Protein AF-A0A927UTW0-F1 (afdb_monomer_lite)

Secondary structure (DSSP, 8-state):
----------GGG-EEEEETTEEEEEEEETTEEEEEE-SSS-EEEEE-TT-PBP-HHHHHHHSTT-TT---BTTBPPPTT---TTEEE-S-B-S--GGGGEEEHHHHHHHHHHHHHHHTTT---EEEE----HHHHHHHHHHHHHHHHHHHHHHHSPPTT--GGGGT-EEEEE-GGGTT---GGGGGSHHHHHHHHHGGGGTEEEEE-TT-HHHHSS--EEEEEEE--HHHHHHHHHTT---HHHHHHHTT-

pLDDT: mean 81.18, std 20.32, range [27.8, 98.75]

Foldseek 3Di:
DDDDDPPDDPPPAWDWDDDDPWTWIWGDLDQWIQTFTPPPPGATAIAGNVRDGDDLVVVQVVQPLALLRQFAPVQFADLPQADPQWDFQPFADDDPDQQRIARPLLSVLVVVLQVVCVVVVHHKHWYGAADHLVRLCVVLVVCCVVPNDVVSLAARGHRRRDCSNSSQKTFMADVVVVRDQDPCRCVDPNLVSCQVCVLCSQKAQAADDPCCSPNVHHRGSRMIGHNDSVQSVVCVVSVPRHSSSSCSVVVD

Radius of gyration: 18.95 Å; chains: 1; bounding box: 51×54×40 Å

Structure (mmCIF, N/CA/C/O backbone):
data_AF-A0A927UTW0-F1
#
_entry.id   AF-A0A927UTW0-F1
#
loop_
_atom_site.group_PDB
_atom_site.id
_atom_site.type_symbol
_atom_site.label_atom_id
_atom_site.label_alt_id
_atom_site.label_comp_id
_atom_site.label_asym_id
_atom_site.label_entity_id
_atom_site.label_seq_id
_atom_site.pdbx_PDB_ins_code
_atom_site.Cartn_x
_atom_site.Cartn_y
_atom_site.Cartn_z
_atom_site.occupancy
_atom_site.B_iso_or_equiv
_atom_site.auth_seq_id
_atom_site.auth_comp_id
_atom_site.auth_asym_id
_atom_site.auth_atom_id
_atom_site.pdbx_PDB_model_num
ATOM 1 N N . MET A 1 1 ? 33.316 -25.637 15.184 1.00 30.77 1 MET A N 1
ATOM 2 C CA . MET A 1 1 ? 32.585 -26.859 14.788 1.00 30.77 1 MET A CA 1
ATOM 3 C C . MET A 1 1 ? 31.103 -26.563 14.844 1.00 30.77 1 MET A C 1
ATOM 5 O O . MET A 1 1 ? 30.570 -26.269 15.907 1.00 30.77 1 MET A O 1
ATOM 9 N N . ASP A 1 2 ? 30.521 -26.514 13.656 1.00 33.56 2 ASP A N 1
ATOM 10 C CA . ASP A 1 2 ? 29.201 -25.996 13.322 1.00 33.56 2 ASP A CA 1
ATOM 11 C C . ASP A 1 2 ? 28.082 -26.839 13.960 1.00 33.56 2 ASP A C 1
ATOM 13 O O . ASP A 1 2 ? 28.045 -28.059 13.794 1.00 33.56 2 ASP A O 1
ATOM 17 N N . LYS A 1 3 ? 27.190 -26.210 14.733 1.00 27.80 3 LYS A N 1
ATOM 18 C CA . LYS A 1 3 ? 26.011 -26.866 15.319 1.00 27.80 3 LYS A CA 1
ATOM 19 C C . LYS A 1 3 ? 24.751 -26.249 14.730 1.00 27.80 3 LYS A C 1
ATOM 21 O O . LYS A 1 3 ? 24.285 -25.204 15.177 1.00 27.80 3 LYS A O 1
ATOM 26 N N . HIS A 1 4 ? 24.208 -26.971 13.755 1.00 35.66 4 HIS A N 1
ATOM 27 C CA . HIS A 1 4 ? 22.800 -27.057 13.381 1.00 35.66 4 HIS A CA 1
ATOM 28 C C . HIS A 1 4 ? 21.826 -26.319 14.315 1.00 35.66 4 HIS A C 1
ATOM 30 O O . HIS A 1 4 ? 21.497 -26.782 15.409 1.00 35.66 4 HIS A O 1
ATOM 36 N N . ARG A 1 5 ? 21.251 -25.227 13.810 1.00 29.67 5 ARG A N 1
ATOM 37 C CA . ARG A 1 5 ? 19.865 -24.863 14.112 1.00 29.67 5 ARG A CA 1
ATOM 38 C C . ARG A 1 5 ? 19.138 -24.652 12.798 1.00 29.67 5 ARG A C 1
ATOM 40 O O . ARG A 1 5 ? 18.952 -23.525 12.343 1.00 29.67 5 ARG A O 1
ATOM 47 N N . ASP A 1 6 ? 18.716 -25.771 12.217 1.00 34.00 6 ASP A N 1
ATOM 48 C CA . ASP A 1 6 ? 17.579 -25.796 11.310 1.00 34.00 6 ASP A CA 1
ATOM 49 C C . ASP A 1 6 ? 16.450 -25.012 11.976 1.00 34.00 6 ASP A C 1
ATOM 51 O O . ASP A 1 6 ? 15.918 -25.398 13.023 1.00 34.00 6 ASP A O 1
ATOM 55 N N . LYS A 1 7 ? 16.127 -23.851 11.402 1.00 37.25 7 LYS A N 1
ATOM 56 C CA . LYS A 1 7 ? 14.928 -23.100 11.757 1.00 37.25 7 LYS A CA 1
ATOM 57 C C . LYS A 1 7 ? 13.756 -24.012 11.428 1.00 37.25 7 LYS A C 1
ATOM 59 O O . LYS A 1 7 ? 13.345 -24.086 10.275 1.00 37.25 7 LYS A O 1
ATOM 64 N N . LYS A 1 8 ? 13.277 -24.734 12.444 1.00 34.72 8 LYS A N 1
ATOM 65 C CA . LYS A 1 8 ? 12.074 -25.561 12.398 1.00 34.72 8 LYS A CA 1
ATOM 66 C C . LYS A 1 8 ? 10.977 -24.751 11.714 1.00 34.72 8 LYS A C 1
ATOM 68 O O . LYS A 1 8 ? 10.461 -23.784 12.275 1.00 34.72 8 LYS A O 1
ATOM 73 N N . PHE A 1 9 ? 10.671 -25.128 10.477 1.00 42.28 9 PHE A N 1
ATOM 74 C CA . PHE A 1 9 ? 9.433 -24.744 9.830 1.00 42.28 9 PHE A CA 1
ATOM 75 C C . PHE A 1 9 ? 8.306 -25.194 10.759 1.00 42.28 9 PHE A C 1
ATOM 77 O O . PHE A 1 9 ? 8.369 -26.283 11.329 1.00 42.28 9 PHE A O 1
ATOM 84 N N . ASN A 1 10 ? 7.310 -24.340 10.977 1.00 36.69 10 ASN A N 1
ATOM 85 C CA . ASN A 1 10 ? 6.133 -24.746 11.729 1.00 36.69 10 ASN A CA 1
ATOM 86 C C . ASN A 1 10 ? 5.458 -25.869 10.917 1.00 36.69 10 ASN A C 1
ATOM 88 O O . ASN A 1 10 ? 4.959 -25.603 9.819 1.00 36.69 10 ASN A O 1
ATOM 92 N N . ASN A 1 11 ? 5.569 -27.115 11.392 1.00 39.50 11 ASN A N 1
ATOM 93 C CA . ASN A 1 11 ? 5.331 -28.333 10.602 1.00 39.50 11 ASN A CA 1
ATOM 94 C C . ASN A 1 11 ? 3.894 -28.445 10.068 1.00 39.50 11 ASN A C 1
ATOM 96 O O . ASN A 1 11 ? 3.666 -29.129 9.078 1.00 39.50 11 ASN A O 1
ATOM 100 N N . ASP A 1 12 ? 2.952 -27.700 10.640 1.00 44.19 12 ASP A N 1
ATOM 101 C CA . ASP A 1 12 ? 1.524 -27.810 10.328 1.00 44.19 12 ASP A CA 1
ATOM 102 C C . ASP A 1 12 ? 1.109 -27.163 8.988 1.00 44.19 12 ASP A C 1
ATOM 104 O O . ASP A 1 12 ? -0.073 -27.142 8.651 1.00 44.19 12 ASP A O 1
ATOM 108 N N . LYS A 1 13 ? 2.045 -26.587 8.213 1.00 50.81 13 LYS A N 1
ATOM 109 C CA . LYS A 1 13 ? 1.735 -25.868 6.952 1.00 50.81 13 LYS A CA 1
ATOM 110 C C . LYS A 1 13 ? 2.512 -26.314 5.713 1.00 50.81 13 LYS A C 1
ATOM 112 O O . LYS A 1 13 ? 2.268 -25.768 4.638 1.00 50.81 13 LYS A O 1
ATOM 117 N N . TRP A 1 14 ? 3.434 -27.264 5.838 1.00 44.56 14 TRP A N 1
ATOM 118 C CA . TRP A 1 14 ? 4.328 -27.657 4.746 1.00 44.56 14 TRP A CA 1
ATOM 119 C C . TRP A 1 14 ? 4.203 -29.150 4.465 1.00 44.56 14 TRP A C 1
ATOM 121 O O . TRP A 1 14 ? 4.383 -29.979 5.350 1.00 44.56 14 TRP A O 1
ATOM 131 N N . SER A 1 15 ? 3.887 -29.483 3.217 1.00 53.28 15 SER A N 1
ATOM 132 C CA . SER A 1 15 ? 3.931 -30.847 2.693 1.00 53.28 15 SER A CA 1
ATOM 133 C C . SER A 1 15 ? 5.306 -31.124 2.085 1.00 53.28 15 SER A C 1
ATOM 135 O O . SER A 1 15 ? 6.039 -30.196 1.756 1.00 53.28 15 SER A O 1
ATOM 137 N N . TYR A 1 16 ? 5.680 -32.392 1.926 1.00 47.47 16 TYR A N 1
ATOM 138 C CA . TYR A 1 16 ? 6.991 -32.773 1.393 1.00 47.47 16 TYR A CA 1
ATOM 139 C C . TYR A 1 16 ? 6.829 -33.735 0.216 1.00 47.47 16 TYR A C 1
ATOM 141 O O . TYR A 1 16 ? 5.980 -34.622 0.252 1.00 47.47 16 TYR A O 1
ATOM 149 N N . GLN A 1 17 ? 7.630 -33.553 -0.832 1.00 51.47 17 GLN A N 1
ATOM 150 C CA . GLN A 1 17 ? 7.755 -34.489 -1.952 1.00 51.47 17 GLN A CA 1
ATOM 151 C C . GLN A 1 17 ? 9.234 -34.828 -2.162 1.00 51.47 17 GLN A C 1
ATOM 153 O O . GLN A 1 17 ? 10.105 -33.959 -2.069 1.00 51.47 17 GLN A O 1
ATOM 158 N N . SER A 1 18 ? 9.526 -36.101 -2.422 1.00 44.00 18 SER A N 1
ATOM 159 C CA . SER A 1 18 ? 10.848 -36.549 -2.851 1.00 44.00 18 SER A CA 1
ATOM 160 C C . SER A 1 18 ? 10.965 -36.382 -4.364 1.00 44.00 18 SER A C 1
ATOM 162 O O . SER A 1 18 ? 10.211 -36.987 -5.120 1.00 44.00 18 SER A O 1
ATOM 164 N N . ALA A 1 19 ? 11.921 -35.571 -4.810 1.00 45.94 19 ALA A N 1
ATOM 165 C CA . ALA A 1 19 ? 12.341 -35.520 -6.206 1.00 45.94 19 ALA A CA 1
ATOM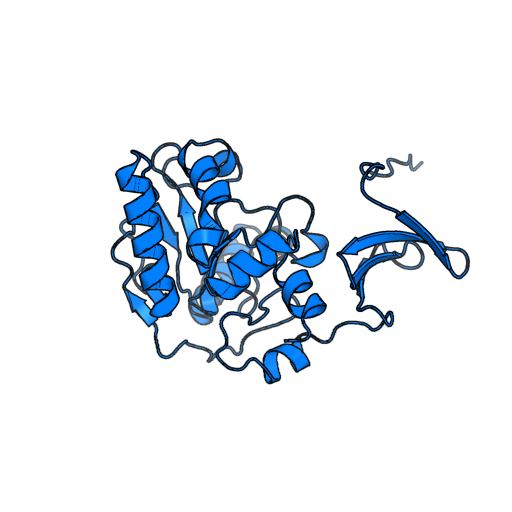 166 C C . ALA A 1 19 ? 13.872 -35.462 -6.242 1.00 45.94 19 ALA A C 1
ATOM 168 O O . ALA A 1 19 ? 14.465 -34.596 -5.601 1.00 45.94 19 ALA A O 1
ATOM 169 N N . ASN A 1 20 ? 14.499 -36.403 -6.956 1.00 40.41 20 ASN A N 1
ATOM 170 C CA . ASN A 1 20 ? 15.942 -36.454 -7.228 1.00 40.41 20 ASN A CA 1
ATOM 171 C C . ASN A 1 20 ? 16.833 -36.153 -6.004 1.00 40.41 20 ASN A C 1
ATOM 173 O O . ASN A 1 20 ? 17.568 -35.170 -5.986 1.00 40.41 20 ASN A O 1
ATOM 177 N N . ASN A 1 21 ? 16.755 -37.003 -4.973 1.00 40.22 21 ASN A N 1
ATOM 178 C CA . ASN A 1 21 ? 17.605 -36.970 -3.770 1.00 40.22 21 ASN A CA 1
ATOM 179 C C . ASN A 1 21 ? 17.560 -35.681 -2.920 1.00 40.22 21 ASN A C 1
ATOM 181 O O . ASN A 1 21 ? 18.387 -35.513 -2.025 1.00 40.22 21 ASN A O 1
ATOM 185 N N . ALA A 1 22 ? 16.561 -34.810 -3.108 1.00 45.31 22 ALA A N 1
ATOM 186 C CA . ALA A 1 22 ? 16.321 -33.659 -2.239 1.00 45.31 22 ALA A CA 1
ATO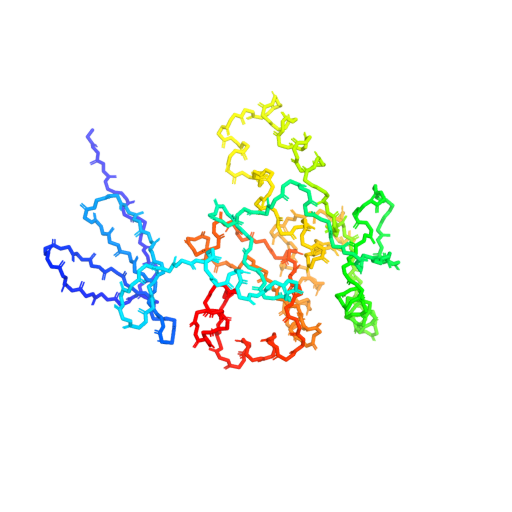M 187 C C . ALA A 1 22 ? 14.904 -33.677 -1.644 1.00 45.31 22 ALA A C 1
ATOM 189 O O . ALA A 1 22 ? 13.919 -33.925 -2.343 1.00 45.31 22 ALA A O 1
ATOM 190 N N . LYS A 1 23 ? 14.787 -33.389 -0.337 1.00 43.56 23 LYS A N 1
ATOM 191 C CA . LYS A 1 23 ? 13.490 -33.125 0.303 1.00 43.56 23 LYS A CA 1
ATOM 192 C C . LYS A 1 23 ? 12.987 -31.771 -0.186 1.00 43.56 23 LYS A C 1
ATOM 194 O O . LYS A 1 23 ? 13.541 -30.733 0.170 1.00 43.56 23 LYS A O 1
ATOM 199 N N . VAL A 1 24 ? 11.934 -31.787 -0.994 1.00 52.03 24 VAL A N 1
ATOM 200 C CA . VAL A 1 24 ? 11.276 -30.574 -1.468 1.00 52.03 24 VAL A CA 1
ATOM 201 C C . VAL A 1 24 ? 10.107 -30.284 -0.535 1.00 52.03 24 VAL A C 1
ATOM 203 O O . VAL A 1 24 ? 9.118 -31.017 -0.543 1.00 52.03 24 VAL A O 1
ATOM 206 N N . ALA A 1 25 ? 10.226 -29.251 0.301 1.00 48.56 25 ALA A N 1
ATOM 207 C CA . ALA A 1 25 ? 9.087 -28.785 1.088 1.00 48.56 25 ALA A CA 1
ATOM 208 C C . ALA A 1 25 ? 8.207 -27.928 0.178 1.00 48.56 25 ALA A C 1
ATOM 210 O O . ALA A 1 25 ? 8.712 -27.108 -0.582 1.00 48.56 25 ALA A O 1
ATOM 211 N N . TYR A 1 26 ? 6.897 -28.097 0.216 1.00 52.81 26 TYR A N 1
ATOM 212 C CA . TYR A 1 26 ? 5.991 -27.247 -0.529 1.00 52.81 26 TYR A CA 1
ATOM 213 C C . TYR A 1 26 ? 4.783 -26.854 0.301 1.00 52.81 26 TYR A C 1
ATOM 215 O O . TYR A 1 26 ? 4.289 -27.614 1.131 1.00 52.81 26 TYR A O 1
ATOM 223 N N . GLN A 1 27 ? 4.299 -25.646 0.053 1.00 54.44 27 GLN A N 1
ATOM 224 C CA . GLN A 1 27 ? 3.009 -25.203 0.545 1.00 54.44 27 GLN A CA 1
ATOM 225 C C . GLN A 1 27 ? 2.071 -25.119 -0.655 1.00 54.44 27 GLN A C 1
ATOM 227 O O . GLN A 1 27 ? 2.316 -24.353 -1.591 1.00 54.44 27 GLN A O 1
ATOM 232 N N . SER A 1 28 ? 1.010 -25.925 -0.638 1.00 49.81 28 SER A N 1
ATOM 233 C CA . SER A 1 28 ? -0.070 -25.797 -1.613 1.00 49.81 28 SER A CA 1
ATOM 234 C C . SER A 1 28 ? -0.732 -24.431 -1.442 1.00 49.81 28 SER A C 1
ATOM 236 O O . SER A 1 28 ? -1.210 -24.090 -0.358 1.00 49.81 28 SER A O 1
ATOM 238 N N . ILE A 1 29 ? -0.749 -23.650 -2.515 1.00 54.59 29 ILE A N 1
ATOM 239 C CA . ILE A 1 29 ? -1.581 -22.461 -2.664 1.00 54.59 29 ILE A CA 1
ATOM 240 C C . ILE A 1 29 ? -2.591 -22.812 -3.757 1.00 54.59 29 ILE A C 1
ATOM 242 O O . ILE A 1 29 ? -2.376 -22.473 -4.914 1.00 54.59 29 ILE A O 1
ATOM 246 N N . ASN A 1 30 ? -3.655 -23.535 -3.399 1.00 57.12 30 ASN A N 1
ATOM 247 C CA . ASN A 1 30 ? -4.670 -24.026 -4.342 1.00 57.12 30 ASN A CA 1
ATOM 248 C C . ASN A 1 30 ? -4.031 -24.700 -5.582 1.00 57.12 30 ASN A C 1
ATOM 250 O O . ASN A 1 30 ? -3.402 -25.744 -5.410 1.00 57.12 30 ASN A O 1
ATOM 254 N N . ASN A 1 31 ? -4.134 -24.126 -6.789 1.00 45.69 31 ASN A N 1
ATOM 255 C CA . ASN A 1 31 ? -3.567 -24.697 -8.021 1.00 45.69 31 ASN A CA 1
ATOM 256 C C . ASN A 1 31 ? -2.086 -24.333 -8.269 1.00 45.69 31 ASN A C 1
ATOM 258 O O . ASN A 1 31 ? -1.501 -24.740 -9.273 1.00 45.69 31 ASN A O 1
ATOM 262 N N . ALA A 1 32 ? -1.448 -23.593 -7.361 1.00 48.31 32 ALA A N 1
ATOM 263 C CA . ALA A 1 32 ? -0.017 -23.298 -7.370 1.00 48.31 32 ALA A CA 1
ATOM 264 C C . ALA A 1 32 ? 0.705 -23.973 -6.193 1.00 48.31 32 ALA A C 1
ATOM 266 O O . ALA A 1 32 ? 0.123 -24.268 -5.145 1.00 48.31 32 ALA A O 1
ATOM 267 N N . LYS A 1 33 ? 2.016 -24.184 -6.332 1.00 60.41 33 LYS A N 1
ATOM 268 C CA . LYS A 1 33 ? 2.860 -24.675 -5.235 1.00 60.41 33 LYS A CA 1
ATOM 269 C C . LYS A 1 33 ? 3.992 -23.692 -4.969 1.00 60.41 33 LYS A C 1
ATOM 271 O O . LYS A 1 33 ? 4.743 -23.307 -5.865 1.00 60.41 33 LYS A O 1
ATOM 276 N N . LEU A 1 34 ? 4.115 -23.280 -3.710 1.00 57.38 34 LEU A N 1
ATOM 277 C CA . LEU A 1 34 ? 5.336 -22.680 -3.180 1.00 57.38 34 LEU A CA 1
ATOM 278 C C . LEU A 1 34 ? 6.324 -23.811 -2.963 1.00 57.38 34 LEU A C 1
ATOM 280 O O . LEU A 1 34 ? 6.096 -24.627 -2.081 1.00 57.38 34 LEU A O 1
ATOM 284 N N . VAL A 1 35 ? 7.389 -23.876 -3.752 1.00 55.69 35 VAL A N 1
ATOM 285 C CA . VAL A 1 35 ? 8.332 -24.997 -3.727 1.00 55.69 35 VAL A CA 1
ATOM 286 C C . VAL A 1 35 ? 9.649 -24.552 -3.094 1.00 55.69 35 VAL A C 1
ATOM 288 O O . VAL A 1 35 ? 10.299 -23.631 -3.586 1.00 55.69 35 VAL A O 1
ATOM 291 N N . TYR A 1 36 ? 10.040 -25.204 -2.002 1.00 46.66 36 TYR A N 1
ATOM 292 C CA . TYR A 1 36 ? 11.331 -25.095 -1.322 1.00 46.66 36 TYR A CA 1
ATOM 293 C C . TYR A 1 36 ? 12.222 -26.256 -1.763 1.00 46.66 36 TYR A C 1
ATOM 295 O O . TYR A 1 36 ? 11.931 -27.407 -1.446 1.00 46.66 36 TYR A O 1
ATOM 303 N N . GLN A 1 37 ? 13.320 -25.974 -2.460 1.00 51.75 37 GLN A N 1
ATOM 304 C CA . GLN A 1 37 ? 14.320 -26.988 -2.805 1.00 51.75 37 GLN A CA 1
ATOM 305 C C . GLN A 1 37 ? 15.591 -26.763 -1.984 1.00 51.75 37 GLN A C 1
ATOM 307 O O . GLN A 1 37 ? 16.168 -25.677 -2.016 1.00 51.75 37 GLN A O 1
ATOM 312 N N . SER A 1 38 ? 16.034 -27.794 -1.259 1.00 40.44 38 SER A N 1
ATOM 313 C CA . SER A 1 38 ? 17.251 -27.757 -0.434 1.00 40.44 38 SER A CA 1
ATOM 314 C C . SER A 1 38 ? 18.543 -28.014 -1.221 1.00 40.44 38 SER A C 1
ATOM 316 O O . SER A 1 38 ? 19.625 -27.840 -0.674 1.00 40.44 38 SER A O 1
ATOM 318 N N . ALA A 1 39 ? 18.451 -28.440 -2.486 1.00 42.16 39 ALA A N 1
ATOM 319 C CA . ALA A 1 39 ? 19.580 -29.029 -3.206 1.00 42.16 39 ALA A CA 1
ATOM 320 C C . ALA A 1 39 ? 20.669 -28.039 -3.657 1.00 42.16 39 ALA A C 1
ATOM 322 O O . ALA A 1 39 ? 21.774 -28.485 -3.915 1.00 42.16 39 ALA A O 1
ATOM 323 N N . ASN A 1 40 ? 20.393 -26.733 -3.788 1.00 36.28 40 ASN A N 1
ATOM 324 C CA . ASN A 1 40 ? 21.346 -25.785 -4.396 1.00 36.28 40 ASN A CA 1
ATOM 325 C C . ASN A 1 40 ? 21.119 -24.332 -3.941 1.00 36.28 40 ASN A C 1
ATOM 327 O O . ASN A 1 40 ? 20.842 -23.458 -4.759 1.00 36.28 40 ASN A O 1
ATOM 331 N N . SER A 1 41 ? 21.249 -24.066 -2.637 1.00 42.19 41 SER A N 1
ATOM 332 C CA . SER A 1 41 ? 20.763 -22.868 -1.920 1.00 42.19 41 SER A CA 1
ATOM 333 C C . SER A 1 41 ? 19.253 -22.915 -1.678 1.00 42.19 41 SER A C 1
ATOM 335 O O . SER A 1 41 ? 18.472 -23.202 -2.582 1.00 42.19 41 SER A O 1
ATOM 337 N N . ALA A 1 42 ? 18.838 -22.662 -0.436 1.00 39.38 42 ALA A N 1
ATOM 338 C CA . ALA A 1 42 ? 17.442 -22.637 -0.016 1.00 39.38 42 ALA A CA 1
ATOM 339 C C . ALA A 1 42 ? 16.653 -21.578 -0.809 1.00 39.38 42 ALA A C 1
ATOM 341 O O . ALA A 1 42 ? 16.579 -20.416 -0.409 1.00 39.38 42 ALA A O 1
ATOM 342 N N . LYS A 1 43 ? 16.083 -21.965 -1.955 1.00 48.84 43 LYS A N 1
ATOM 343 C CA . LYS A 1 43 ? 15.398 -21.051 -2.871 1.00 48.84 43 LYS A CA 1
ATOM 344 C C . LYS A 1 43 ? 13.936 -21.449 -2.993 1.00 48.84 43 LYS A C 1
ATOM 346 O O . LYS A 1 43 ? 13.593 -22.463 -3.597 1.00 48.84 43 LYS A O 1
ATOM 351 N N . LEU A 1 44 ? 13.071 -20.624 -2.410 1.00 50.72 44 LEU A N 1
ATOM 352 C CA . LEU A 1 44 ? 11.629 -20.730 -2.587 1.00 50.72 44 LEU A CA 1
ATOM 353 C C . LEU A 1 44 ? 11.250 -20.171 -3.954 1.00 50.72 44 LEU A C 1
ATOM 355 O O . LEU A 1 44 ? 11.565 -19.026 -4.286 1.00 50.72 44 LEU A O 1
ATOM 359 N N . THR A 1 45 ? 10.590 -20.996 -4.759 1.00 55.12 45 THR A N 1
ATOM 360 C CA . THR A 1 45 ? 10.112 -20.614 -6.087 1.00 55.12 45 THR A CA 1
ATOM 361 C C . THR A 1 45 ? 8.612 -20.857 -6.148 1.00 55.12 45 THR A C 1
ATOM 363 O O . THR A 1 45 ? 8.145 -21.935 -5.791 1.00 55.12 45 THR A O 1
ATOM 366 N N . LEU A 1 46 ? 7.853 -19.854 -6.588 1.00 57.03 46 LEU A N 1
ATOM 367 C CA . LEU A 1 46 ? 6.466 -20.069 -6.986 1.00 57.03 46 LEU A CA 1
ATOM 368 C C . LEU A 1 46 ? 6.475 -20.846 -8.301 1.00 57.03 46 LEU A C 1
ATOM 370 O O . LEU A 1 46 ? 7.224 -20.497 -9.221 1.00 57.03 46 LEU A O 1
ATOM 374 N N . GLN A 1 47 ? 5.657 -21.885 -8.372 1.00 62.97 47 GLN A N 1
ATOM 375 C CA . GLN A 1 47 ? 5.429 -22.660 -9.581 1.00 62.97 47 GLN A CA 1
ATOM 376 C C . GLN A 1 47 ? 3.926 -22.747 -9.842 1.00 62.97 47 GLN A C 1
ATOM 378 O O . GLN A 1 47 ? 3.130 -22.837 -8.901 1.00 62.97 47 GLN A O 1
ATOM 383 N N . ASN A 1 48 ? 3.545 -22.693 -11.119 1.00 56.81 48 ASN A N 1
ATOM 384 C CA . ASN A 1 48 ? 2.171 -22.976 -11.532 1.00 56.81 48 ASN A CA 1
ATOM 385 C C . ASN A 1 48 ? 1.874 -24.488 -11.437 1.00 56.81 48 ASN A C 1
ATOM 387 O O . ASN A 1 48 ? 2.766 -25.279 -11.126 1.00 56.81 48 ASN A O 1
ATOM 391 N N . ALA A 1 49 ? 0.638 -24.894 -11.740 1.00 54.09 49 ALA A N 1
ATOM 392 C CA . ALA A 1 49 ? 0.209 -26.299 -11.724 1.00 54.09 49 ALA A CA 1
ATOM 393 C C . ALA A 1 49 ? 1.103 -27.242 -12.562 1.00 54.09 49 ALA A C 1
ATOM 395 O O . ALA A 1 49 ? 1.191 -28.430 -12.265 1.00 54.09 49 ALA A O 1
ATOM 396 N N . ASN A 1 50 ? 1.808 -26.700 -13.563 1.00 53.41 50 ASN A N 1
ATOM 397 C CA . ASN A 1 50 ? 2.684 -27.430 -14.481 1.00 53.41 50 ASN A CA 1
ATOM 398 C C . ASN A 1 50 ? 4.174 -27.367 -14.087 1.00 53.41 50 ASN A C 1
ATOM 400 O O . ASN A 1 50 ? 5.034 -27.667 -14.908 1.00 53.41 50 ASN A O 1
ATOM 404 N N . ASN A 1 51 ? 4.503 -26.948 -12.858 1.00 54.91 51 ASN A N 1
ATOM 405 C CA . ASN A 1 51 ? 5.873 -26.786 -12.347 1.00 54.91 51 ASN A CA 1
ATOM 406 C C . ASN A 1 51 ? 6.754 -25.775 -13.113 1.00 54.91 51 ASN A C 1
ATOM 408 O O . ASN A 1 51 ? 7.971 -25.716 -12.906 1.00 54.91 51 ASN A O 1
ATOM 412 N N . ASN A 1 52 ? 6.166 -24.927 -13.960 1.00 56.94 52 ASN A N 1
ATOM 413 C CA . ASN A 1 52 ? 6.919 -23.915 -14.692 1.00 56.94 52 ASN A CA 1
ATOM 414 C C . ASN A 1 52 ? 7.236 -22.715 -13.797 1.00 56.94 52 ASN A C 1
ATOM 416 O O . ASN A 1 52 ? 6.415 -22.260 -12.991 1.00 56.94 52 ASN A O 1
ATOM 420 N N . ARG A 1 53 ? 8.444 -22.165 -13.976 1.00 59.25 53 ARG A N 1
ATOM 421 C CA . ARG A 1 53 ? 8.819 -20.875 -13.388 1.00 59.25 53 ARG A CA 1
ATOM 422 C C . ARG A 1 53 ? 7.930 -19.782 -13.964 1.00 59.25 53 ARG A C 1
ATOM 424 O O . ARG A 1 53 ? 7.740 -19.693 -15.172 1.00 59.25 53 ARG A O 1
ATOM 431 N N . ILE A 1 54 ? 7.426 -18.933 -13.082 1.00 63.19 54 ILE A N 1
ATOM 432 C CA . ILE A 1 54 ? 6.507 -17.864 -13.456 1.00 63.19 54 ILE A CA 1
ATOM 433 C C . ILE A 1 54 ? 7.282 -16.678 -14.010 1.00 63.19 54 ILE A C 1
ATOM 435 O O . ILE A 1 54 ? 8.146 -16.121 -13.326 1.00 63.19 54 ILE A O 1
ATOM 439 N N . ASP A 1 55 ? 6.901 -16.250 -15.212 1.00 69.00 55 ASP A N 1
ATOM 440 C CA . ASP A 1 55 ? 7.344 -14.992 -15.797 1.00 69.00 55 ASP A CA 1
ATOM 441 C C . ASP A 1 55 ? 6.300 -13.885 -15.592 1.00 69.00 55 ASP A C 1
ATOM 443 O O . ASP A 1 55 ? 5.416 -13.642 -16.415 1.00 69.00 55 ASP A O 1
ATOM 447 N N . PHE A 1 56 ? 6.428 -13.171 -14.476 1.00 68.75 56 PHE A N 1
ATOM 448 C CA . PHE A 1 56 ? 5.584 -12.017 -14.172 1.00 68.75 56 PHE A CA 1
ATOM 449 C C . PHE A 1 56 ? 5.782 -10.842 -15.149 1.00 68.75 56 PHE A C 1
ATOM 451 O O . PHE A 1 56 ? 4.892 -9.995 -15.234 1.00 68.75 56 PHE A O 1
ATOM 458 N N . LYS A 1 57 ? 6.871 -10.787 -15.939 1.00 68.00 57 LYS A N 1
ATOM 459 C CA . LYS A 1 57 ? 7.025 -9.755 -16.982 1.00 68.00 57 LYS A CA 1
ATOM 460 C C . LYS A 1 57 ? 6.005 -9.955 -18.099 1.00 68.00 57 LYS A C 1
ATOM 462 O O . LYS A 1 57 ? 5.369 -8.987 -18.517 1.00 68.00 57 LYS A O 1
ATOM 467 N N . SER A 1 58 ? 5.810 -11.196 -18.545 1.00 66.88 58 SER A N 1
ATOM 468 C CA . SER A 1 58 ? 4.790 -11.531 -19.543 1.00 66.88 58 SER A CA 1
ATOM 469 C C . SER A 1 58 ? 3.376 -11.252 -19.031 1.00 66.88 58 SER A C 1
ATOM 471 O O . SER A 1 58 ? 2.586 -10.630 -19.739 1.00 66.88 58 SER A O 1
ATOM 473 N N . ILE A 1 59 ? 3.087 -11.598 -17.772 1.00 67.81 59 ILE A N 1
ATOM 474 C CA . ILE A 1 59 ? 1.792 -11.310 -17.133 1.00 67.81 59 ILE A CA 1
ATOM 475 C C . ILE A 1 59 ? 1.560 -9.787 -17.049 1.00 67.81 59 ILE A C 1
ATOM 477 O O . ILE A 1 59 ? 0.542 -9.277 -17.517 1.00 67.81 59 ILE A O 1
ATOM 481 N N . ASN A 1 60 ? 2.542 -9.015 -16.573 1.00 72.62 60 ASN A N 1
ATOM 482 C CA . ASN A 1 60 ? 2.452 -7.551 -16.516 1.00 72.62 60 ASN A CA 1
ATOM 483 C C . ASN A 1 60 ? 2.264 -6.899 -17.899 1.00 72.62 60 ASN A C 1
ATOM 485 O O . ASN A 1 60 ? 1.598 -5.868 -18.004 1.00 72.62 60 ASN A O 1
ATOM 489 N N . LYS A 1 61 ? 2.812 -7.492 -18.971 1.00 68.25 61 LYS A N 1
ATOM 490 C CA . LYS A 1 61 ? 2.625 -7.009 -20.350 1.00 68.25 61 LYS A CA 1
ATOM 491 C C . LYS A 1 61 ? 1.172 -7.149 -20.824 1.00 68.25 61 LYS A C 1
ATOM 493 O O . LYS A 1 61 ? 0.728 -6.297 -21.595 1.00 68.25 61 LYS A O 1
ATOM 498 N N . ARG A 1 62 ? 0.441 -8.172 -20.361 1.00 64.00 62 ARG A N 1
ATOM 499 C CA . ARG A 1 62 ? -1.007 -8.344 -20.608 1.00 64.00 62 ARG A CA 1
ATOM 500 C C . ARG A 1 62 ? -1.839 -7.378 -19.760 1.00 64.00 62 ARG A C 1
ATOM 502 O O . ARG A 1 62 ? -2.821 -6.820 -20.231 1.00 64.00 62 ARG A O 1
ATOM 509 N N . MET A 1 63 ? -1.387 -7.107 -18.539 1.00 67.69 63 MET A N 1
ATOM 510 C CA . MET A 1 63 ? -2.087 -6.307 -17.530 1.00 67.69 63 MET A CA 1
ATOM 511 C C . MET A 1 63 ? -1.821 -4.787 -17.608 1.00 67.69 63 MET A C 1
ATOM 513 O O . MET A 1 63 ? -1.940 -4.097 -16.595 1.00 67.69 63 MET A O 1
ATOM 517 N N . LYS A 1 64 ? -1.445 -4.226 -18.769 1.00 53.38 64 LYS A N 1
ATOM 518 C CA . LYS A 1 64 ? -1.101 -2.791 -18.896 1.00 53.38 64 LYS A CA 1
ATOM 519 C C . LYS A 1 64 ? -2.201 -1.893 -18.297 1.00 53.38 64 LYS A C 1
ATOM 521 O O . LYS A 1 64 ? -3.353 -1.961 -18.706 1.00 53.38 64 LYS A O 1
ATOM 526 N N . ASN A 1 65 ? -1.821 -1.044 -17.334 1.00 56.94 65 ASN A N 1
ATOM 527 C CA . ASN A 1 65 ? -2.682 -0.131 -16.555 1.00 56.94 65 ASN A CA 1
ATOM 528 C C . ASN A 1 65 ? -3.715 -0.787 -15.616 1.00 56.94 65 ASN A C 1
ATOM 530 O O . ASN A 1 65 ? -4.567 -0.091 -15.053 1.00 56.94 65 ASN A O 1
ATOM 534 N N . ASN A 1 66 ? -3.614 -2.096 -15.388 1.00 76.19 66 ASN A N 1
ATOM 535 C CA . ASN A 1 66 ? -4.509 -2.852 -14.523 1.00 76.19 66 ASN A CA 1
ATOM 536 C C . ASN A 1 66 ? -4.072 -2.762 -13.046 1.00 76.19 66 ASN A C 1
ATOM 538 O O . ASN A 1 66 ? -2.887 -2.771 -12.708 1.00 76.19 66 ASN A O 1
ATOM 542 N N . GLN A 1 67 ? -5.051 -2.723 -12.147 1.00 86.31 67 GLN A N 1
ATOM 543 C CA . GLN A 1 67 ? -4.890 -2.748 -10.690 1.00 86.31 67 GLN A CA 1
ATOM 544 C C . GLN A 1 67 ? -4.162 -3.996 -10.151 1.00 86.31 67 GLN A C 1
ATOM 546 O O . GLN A 1 67 ? -3.732 -4.005 -8.999 1.00 86.31 67 GLN A O 1
ATOM 551 N N . LEU A 1 68 ? -3.964 -5.022 -10.986 1.00 90.31 68 LEU A N 1
ATOM 552 C CA . LEU A 1 68 ? -3.297 -6.287 -10.655 1.00 90.31 68 LEU A CA 1
ATOM 553 C C . LEU A 1 68 ? -1.800 -6.345 -10.999 1.00 90.31 68 LEU A C 1
ATOM 555 O O . LEU A 1 68 ? -1.181 -7.391 -10.829 1.00 90.31 68 LEU A O 1
ATOM 559 N N . LEU A 1 69 ? -1.200 -5.236 -11.448 1.00 89.75 69 LEU A N 1
ATOM 560 C CA . LEU A 1 69 ? 0.229 -5.180 -11.769 1.00 89.75 69 LEU A CA 1
ATOM 561 C C . LEU A 1 69 ? 1.103 -5.692 -10.609 1.00 89.75 69 LEU A C 1
ATOM 563 O O . LEU A 1 69 ? 0.994 -5.197 -9.481 1.00 89.75 69 LEU A O 1
ATOM 567 N N . ILE A 1 70 ? 2.005 -6.630 -10.897 1.00 90.44 70 ILE A N 1
ATOM 568 C CA . ILE A 1 70 ? 2.988 -7.123 -9.930 1.00 90.44 70 ILE A CA 1
ATOM 569 C C . ILE A 1 70 ? 4.226 -6.237 -9.996 1.00 90.44 70 ILE A C 1
ATOM 571 O O . ILE A 1 70 ? 4.948 -6.253 -10.990 1.00 90.44 70 ILE A O 1
ATOM 575 N N . VAL A 1 71 ? 4.492 -5.491 -8.928 1.00 91.75 71 VAL A N 1
ATOM 576 C CA . VAL A 1 71 ? 5.725 -4.712 -8.764 1.00 91.75 71 VAL A CA 1
ATOM 577 C C . VAL A 1 71 ? 6.428 -5.226 -7.519 1.00 91.75 71 VAL A C 1
ATOM 579 O O . VAL A 1 71 ? 5.832 -5.294 -6.448 1.00 91.75 71 VAL A O 1
ATOM 582 N N . ASN A 1 72 ? 7.663 -5.691 -7.688 1.00 90.50 72 ASN A N 1
ATOM 583 C CA . ASN A 1 72 ? 8.498 -6.228 -6.614 1.00 90.50 72 ASN A CA 1
ATOM 584 C C . ASN A 1 72 ? 9.960 -6.310 -7.084 1.00 90.50 72 ASN A C 1
ATOM 586 O O . ASN A 1 72 ? 10.288 -5.908 -8.200 1.00 90.50 72 ASN A O 1
ATOM 590 N N . LYS A 1 73 ? 10.846 -6.903 -6.273 1.00 87.06 73 LYS A N 1
ATOM 591 C CA . LYS A 1 73 ? 12.290 -7.038 -6.563 1.00 87.06 73 LYS A CA 1
ATOM 592 C C . LYS A 1 73 ? 12.633 -7.691 -7.915 1.00 87.06 73 LYS A C 1
ATOM 594 O O . LYS A 1 73 ? 13.765 -7.575 -8.368 1.00 87.06 73 LYS A O 1
ATOM 599 N N . LYS A 1 74 ? 11.696 -8.405 -8.551 1.00 87.44 74 LYS A N 1
ATOM 600 C CA . LYS A 1 74 ? 11.891 -9.072 -9.854 1.00 87.44 74 LYS A CA 1
ATOM 601 C C . LYS A 1 74 ? 11.126 -8.403 -11.000 1.00 87.44 74 LYS A C 1
ATOM 603 O O . LYS A 1 74 ? 11.407 -8.689 -12.161 1.00 87.44 74 LYS A O 1
ATOM 608 N N . ASN A 1 75 ? 10.171 -7.533 -10.679 1.00 88.88 75 ASN A N 1
ATOM 609 C CA . ASN A 1 75 ? 9.257 -6.904 -11.625 1.00 88.88 75 ASN A CA 1
ATOM 610 C C . ASN A 1 75 ? 9.327 -5.393 -11.447 1.00 88.88 75 ASN A C 1
ATOM 612 O O . ASN A 1 75 ? 8.651 -4.823 -10.592 1.00 88.88 75 ASN A O 1
ATOM 616 N N . ILE A 1 76 ? 10.208 -4.789 -12.239 1.00 91.00 76 ILE A N 1
ATOM 617 C CA . ILE A 1 76 ? 10.630 -3.398 -12.113 1.00 91.00 76 ILE A CA 1
ATOM 618 C C . ILE A 1 76 ? 9.790 -2.541 -13.063 1.00 91.00 76 ILE A C 1
ATOM 620 O O . ILE A 1 76 ? 9.649 -2.869 -14.243 1.00 91.00 76 ILE A O 1
ATOM 624 N N . LEU A 1 77 ? 9.236 -1.448 -12.550 1.00 91.56 77 LEU A N 1
ATOM 625 C CA . LEU A 1 77 ? 8.596 -0.411 -13.346 1.00 91.56 77 LEU A CA 1
ATOM 626 C C . LEU A 1 77 ? 9.637 0.432 -14.099 1.00 91.56 77 LEU A C 1
ATOM 628 O O . LEU A 1 77 ? 10.712 0.695 -13.560 1.00 91.56 77 LEU A O 1
ATOM 632 N N . PRO A 1 78 ? 9.319 0.914 -15.316 1.00 92.31 78 PRO A N 1
ATOM 633 C CA . PRO A 1 78 ? 10.139 1.914 -15.986 1.00 92.31 78 PRO A CA 1
ATOM 634 C C . PRO A 1 78 ? 10.332 3.152 -15.110 1.00 92.31 78 PRO A C 1
ATOM 636 O O . PRO A 1 78 ? 9.405 3.572 -14.416 1.00 92.31 78 PRO A O 1
ATOM 639 N N . GLN A 1 79 ? 11.501 3.784 -15.213 1.00 93.12 79 GLN A N 1
ATOM 640 C CA . GLN A 1 79 ? 11.771 5.057 -14.542 1.00 93.12 79 GLN A CA 1
ATOM 641 C C . GLN A 1 79 ? 10.702 6.112 -14.864 1.00 93.12 79 GLN A C 1
ATOM 643 O O . GLN A 1 79 ? 10.205 6.791 -13.977 1.00 93.12 79 GLN A O 1
ATOM 648 N N . THR A 1 80 ? 10.268 6.174 -16.121 1.00 91.88 80 THR A N 1
ATOM 649 C CA . THR A 1 80 ? 9.284 7.147 -16.613 1.00 91.88 80 THR A CA 1
ATOM 650 C C . THR A 1 80 ? 7.828 6.793 -16.294 1.00 91.88 80 THR A C 1
ATOM 652 O O . THR A 1 80 ? 6.914 7.484 -16.744 1.00 91.88 80 THR A O 1
ATOM 655 N N . TYR A 1 81 ? 7.566 5.702 -15.565 1.00 92.50 81 TYR A N 1
ATOM 656 C CA . TYR A 1 81 ? 6.198 5.310 -15.246 1.00 92.50 81 TYR A CA 1
ATOM 657 C C . TYR A 1 81 ? 5.598 6.244 -14.188 1.00 92.50 81 TYR A C 1
ATOM 659 O O . TYR A 1 81 ? 6.003 6.220 -13.023 1.00 92.50 81 TYR A O 1
ATOM 667 N N . ILE A 1 82 ? 4.584 7.005 -14.604 1.00 92.19 82 ILE A N 1
ATOM 668 C CA . ILE A 1 82 ? 3.726 7.836 -13.757 1.00 92.19 82 ILE A CA 1
ATOM 669 C C . ILE A 1 82 ? 2.266 7.547 -14.148 1.00 92.19 82 ILE A C 1
ATOM 671 O O . ILE A 1 82 ? 1.926 7.657 -15.334 1.00 92.19 82 ILE A O 1
ATOM 675 N N . PRO A 1 83 ? 1.384 7.155 -13.207 1.00 92.94 83 PRO A N 1
ATOM 676 C CA . PRO A 1 83 ? -0.032 6.977 -13.511 1.00 92.94 83 PRO A CA 1
ATOM 677 C C . PRO A 1 83 ? -0.667 8.293 -13.979 1.00 92.94 83 PRO A C 1
ATOM 679 O O . PRO A 1 83 ? -0.476 9.339 -13.367 1.00 92.94 83 PRO A O 1
ATOM 682 N N . LYS A 1 84 ? -1.459 8.242 -15.055 1.00 92.12 84 LYS A N 1
ATOM 683 C CA . LYS A 1 84 ? -2.104 9.434 -15.641 1.00 92.12 84 LYS A CA 1
ATOM 684 C C . LYS A 1 84 ? -3.324 9.928 -14.855 1.00 92.12 84 LYS A C 1
ATOM 686 O O . LYS A 1 84 ? -3.845 10.996 -15.143 1.00 92.12 84 LYS A O 1
ATOM 691 N N . ASP A 1 85 ? -3.809 9.128 -13.912 1.00 93.81 85 ASP A N 1
ATOM 692 C CA . ASP A 1 85 ? -5.057 9.315 -13.173 1.00 93.81 85 ASP A CA 1
ATOM 693 C C . ASP A 1 85 ? -4.820 9.485 -11.664 1.00 93.81 85 ASP A C 1
ATOM 695 O O . ASP A 1 85 ? -5.647 9.056 -10.858 1.00 93.81 85 ASP A O 1
ATOM 699 N N . LEU A 1 86 ? -3.682 10.067 -11.272 1.00 93.94 86 LEU A N 1
ATOM 700 C CA . LEU A 1 86 ? -3.419 10.421 -9.878 1.00 93.94 86 LEU A CA 1
ATOM 701 C C . LEU A 1 86 ? -4.383 11.517 -9.404 1.00 93.94 86 LEU A C 1
ATOM 703 O O . LEU A 1 86 ? -4.633 12.498 -10.099 1.00 93.94 86 LEU A O 1
ATOM 707 N N . GLU A 1 87 ? -4.907 11.345 -8.197 1.00 93.31 87 GLU A N 1
ATOM 708 C CA . GLU A 1 87 ? -5.803 12.274 -7.520 1.00 93.31 87 GLU A CA 1
ATOM 709 C C . GLU A 1 87 ? -5.346 12.453 -6.071 1.00 93.31 87 GLU A C 1
ATOM 711 O O . GLU A 1 87 ? -4.894 11.503 -5.422 1.00 93.31 87 GLU A O 1
ATOM 716 N N . TYR A 1 88 ? -5.490 13.678 -5.569 1.00 89.25 88 TYR A N 1
ATOM 717 C CA . TYR A 1 88 ? -5.224 14.014 -4.181 1.00 89.25 88 TYR A CA 1
ATOM 718 C C . TYR A 1 88 ? -6.163 13.254 -3.230 1.00 89.25 88 TYR A C 1
ATOM 720 O O . TYR A 1 88 ? -7.383 13.177 -3.416 1.00 89.25 88 TYR A O 1
ATOM 728 N N . VAL A 1 89 ? -5.590 12.710 -2.166 1.00 83.19 89 VAL A N 1
ATOM 729 C CA . VAL A 1 89 ? -6.280 12.002 -1.099 1.00 83.19 89 VAL A CA 1
ATOM 730 C C . VAL A 1 89 ? -6.296 12.901 0.131 1.00 83.19 89 VAL A C 1
ATOM 732 O O . VAL A 1 89 ? -5.328 12.991 0.877 1.00 83.19 89 VAL A O 1
ATOM 735 N N . ASN A 1 90 ? -7.436 13.545 0.370 1.00 69.75 90 ASN A N 1
ATOM 736 C CA . ASN A 1 90 ? -7.629 14.467 1.488 1.00 69.75 90 ASN A CA 1
ATOM 737 C C . ASN A 1 90 ? -7.841 13.749 2.842 1.00 69.75 90 ASN A C 1
ATOM 739 O O . ASN A 1 90 ? -8.891 13.903 3.458 1.00 69.75 90 ASN A O 1
ATOM 743 N N . VAL A 1 91 ? -6.900 12.888 3.251 1.00 61.62 91 VAL A N 1
ATOM 744 C CA . VAL A 1 91 ? -6.951 12.104 4.512 1.00 61.62 91 VAL A CA 1
ATOM 745 C C . VAL A 1 91 ? -5.570 11.927 5.173 1.00 61.62 91 VAL A C 1
ATOM 747 O O . VAL A 1 91 ? -5.339 10.966 5.911 1.00 61.62 91 VAL A O 1
ATOM 750 N N . THR A 1 92 ? -4.619 12.811 4.866 1.00 61.22 92 THR A N 1
ATOM 751 C CA . THR A 1 92 ? -3.216 12.680 5.286 1.00 61.22 92 THR A CA 1
ATOM 752 C C . THR A 1 92 ? -2.865 13.613 6.440 1.00 61.22 92 THR A C 1
ATOM 754 O O . THR A 1 92 ? -3.391 14.720 6.530 1.00 61.22 92 THR A O 1
ATOM 757 N N . VAL A 1 93 ? -1.885 13.213 7.252 1.00 62.78 93 VAL A N 1
ATOM 758 C CA . VAL A 1 93 ? -1.062 14.168 8.019 1.00 62.78 93 VAL A CA 1
ATOM 759 C C . VAL A 1 93 ? -0.304 15.093 7.058 1.00 62.78 93 VAL A C 1
ATOM 761 O O . VAL A 1 93 ? -0.216 14.804 5.861 1.00 62.78 93 VAL A O 1
ATOM 764 N N . ASP A 1 94 ? 0.212 16.226 7.535 1.00 69.94 94 ASP A N 1
ATOM 765 C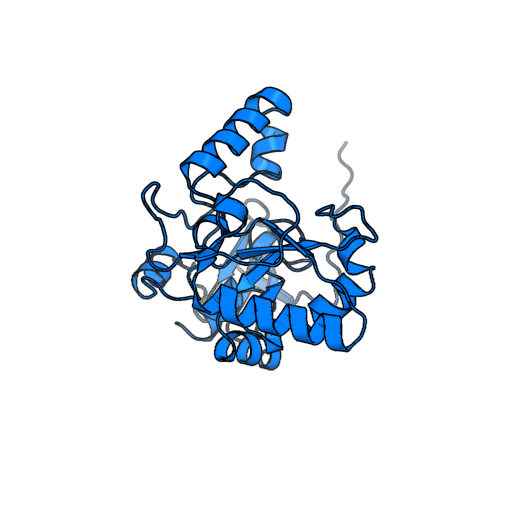 CA . ASP A 1 94 ? 0.946 17.133 6.653 1.00 69.94 94 ASP A CA 1
ATOM 766 C C . ASP A 1 94 ? 2.268 16.495 6.191 1.00 69.94 94 ASP A C 1
ATOM 768 O O . ASP A 1 94 ? 3.209 16.309 6.960 1.00 69.94 94 ASP A O 1
ATOM 772 N N . VAL A 1 95 ? 2.295 16.058 4.932 1.00 62.81 95 VAL A N 1
ATOM 773 C CA . VAL A 1 95 ? 3.389 15.305 4.304 1.00 62.81 95 VAL A CA 1
ATOM 774 C C . VAL A 1 95 ? 3.747 15.910 2.943 1.00 62.81 95 VAL A C 1
ATOM 776 O O . VAL A 1 95 ? 2.933 16.637 2.370 1.00 62.81 95 VAL A O 1
ATOM 779 N N . PRO A 1 96 ? 4.935 15.603 2.383 1.00 66.31 96 PRO A N 1
ATOM 780 C CA . PRO A 1 96 ? 5.294 16.009 1.024 1.00 66.31 96 PRO A CA 1
ATOM 781 C C . PRO A 1 96 ? 4.222 15.656 -0.016 1.00 66.31 96 PRO A C 1
ATOM 783 O O . PRO A 1 96 ? 3.586 14.607 0.088 1.00 66.31 96 PRO A O 1
ATOM 786 N N . ASP A 1 97 ? 4.069 16.512 -1.027 1.00 74.38 97 ASP A N 1
ATOM 787 C CA . ASP A 1 97 ? 2.889 16.555 -1.899 1.00 74.38 97 ASP A CA 1
ATOM 788 C C . ASP A 1 97 ? 2.590 15.222 -2.607 1.00 74.38 97 ASP A C 1
ATOM 790 O O . ASP A 1 97 ? 1.493 14.688 -2.480 1.00 74.38 97 ASP A O 1
ATOM 794 N N . GLU A 1 98 ? 3.585 14.583 -3.233 1.00 83.75 98 GLU A N 1
ATOM 795 C CA . GLU A 1 98 ? 3.399 13.317 -3.969 1.00 83.75 98 GLU A CA 1
ATOM 796 C C . GLU A 1 98 ? 2.837 12.166 -3.107 1.00 83.75 98 GLU A C 1
ATOM 798 O O . GLU A 1 98 ? 2.042 11.359 -3.596 1.00 83.75 98 GLU A O 1
ATOM 803 N N . LYS A 1 99 ? 3.140 12.141 -1.798 1.00 87.25 99 LYS A N 1
ATOM 804 C CA . LYS A 1 99 ? 2.609 11.132 -0.862 1.00 87.25 99 LYS A CA 1
ATOM 805 C C . LYS A 1 99 ? 1.103 11.253 -0.655 1.00 87.25 99 LYS A C 1
ATOM 807 O O . LYS A 1 99 ? 0.481 10.300 -0.190 1.00 87.25 99 LYS A O 1
ATOM 812 N N . LYS A 1 100 ? 0.518 12.404 -0.978 1.00 89.25 100 LYS A N 1
ATOM 813 C CA . LYS A 1 100 ? -0.913 12.663 -0.837 1.00 89.25 100 LYS A CA 1
ATOM 814 C C . LYS A 1 100 ? -1.706 12.168 -2.046 1.00 89.25 100 LYS A C 1
ATOM 816 O O . LYS A 1 100 ? -2.918 12.320 -2.054 1.00 89.25 100 LYS A O 1
ATOM 821 N N . PHE A 1 101 ? -1.079 11.539 -3.044 1.00 93.62 101 PHE A N 1
ATOM 822 C CA . PHE A 1 101 ? -1.766 11.078 -4.252 1.00 93.62 101 PHE A CA 1
ATOM 823 C C . PHE A 1 101 ? -1.969 9.565 -4.294 1.00 93.62 101 PHE A C 1
ATOM 825 O O . PHE A 1 101 ? -1.155 8.779 -3.814 1.00 93.62 101 PHE A O 1
ATOM 832 N N . MET A 1 102 ? -3.048 9.144 -4.944 1.00 96.19 102 MET A N 1
ATOM 833 C CA . MET A 1 102 ? -3.281 7.769 -5.388 1.00 96.19 102 MET A CA 1
ATOM 834 C C . MET A 1 102 ? -3.990 7.792 -6.737 1.00 96.19 102 MET A C 1
ATOM 836 O O . MET A 1 102 ? -4.588 8.798 -7.103 1.00 96.19 102 MET A O 1
ATOM 840 N N . ARG A 1 103 ? -4.006 6.674 -7.466 1.00 96.19 103 ARG A N 1
ATOM 841 C CA . ARG A 1 103 ? -4.893 6.540 -8.628 1.00 96.19 103 ARG A CA 1
ATOM 842 C C . ARG A 1 103 ? -6.344 6.776 -8.202 1.00 96.19 103 ARG A C 1
ATOM 844 O O . ARG A 1 103 ? -6.775 6.274 -7.162 1.00 96.19 103 ARG A O 1
ATOM 851 N N . LYS A 1 104 ? -7.103 7.497 -9.025 1.00 95.38 104 LYS A N 1
ATOM 852 C CA . LYS A 1 104 ? -8.465 7.984 -8.755 1.00 95.38 104 LYS A CA 1
ATOM 853 C C . LYS A 1 104 ? -9.404 6.942 -8.147 1.00 95.38 104 LYS A C 1
ATOM 855 O O . LYS A 1 104 ? -10.102 7.215 -7.169 1.00 95.38 104 LYS A O 1
ATOM 860 N N . GLU A 1 105 ? -9.425 5.729 -8.697 1.00 95.50 105 GLU A N 1
ATOM 861 C CA . GLU A 1 105 ? -10.281 4.660 -8.175 1.00 95.50 105 GLU A CA 1
ATOM 862 C C . GLU A 1 105 ? -9.849 4.212 -6.770 1.00 95.50 105 GLU A C 1
ATOM 864 O O . GLU A 1 105 ? -10.684 4.114 -5.868 1.00 95.50 105 GLU A O 1
ATOM 869 N N . ALA A 1 106 ? -8.545 4.020 -6.556 1.00 96.94 106 ALA A N 1
ATOM 870 C CA . ALA A 1 106 ? -7.998 3.672 -5.250 1.00 96.94 106 ALA A CA 1
ATOM 871 C C . ALA A 1 106 ? -8.279 4.781 -4.222 1.00 96.94 106 ALA A C 1
ATOM 873 O O . ALA A 1 106 ? -8.777 4.487 -3.138 1.00 96.94 106 ALA A O 1
ATOM 874 N N . ALA A 1 107 ? -8.080 6.053 -4.587 1.00 96.44 107 ALA A N 1
ATOM 875 C CA . ALA A 1 107 ? -8.396 7.206 -3.741 1.00 96.44 107 ALA A CA 1
ATOM 876 C C . ALA A 1 107 ? -9.873 7.218 -3.302 1.00 96.44 107 ALA A C 1
ATOM 878 O O . ALA A 1 107 ? -10.183 7.380 -2.118 1.00 96.44 107 ALA A O 1
ATOM 879 N N . LYS A 1 108 ? -10.803 6.972 -4.237 1.00 96.12 108 LYS A N 1
ATOM 880 C CA . LYS A 1 108 ? -12.245 6.877 -3.952 1.00 96.12 108 LYS A CA 1
ATOM 881 C C . LYS A 1 108 ? -12.554 5.797 -2.915 1.00 96.12 108 LYS A C 1
ATOM 883 O O . LYS A 1 108 ? -13.331 6.043 -1.990 1.00 96.12 108 LYS A O 1
ATOM 888 N N . TYR A 1 109 ? -11.993 4.600 -3.071 1.00 97.75 109 TYR A N 1
ATOM 889 C CA . TYR A 1 109 ? -12.252 3.505 -2.137 1.00 97.75 109 TYR A CA 1
ATOM 890 C C . TYR A 1 109 ? -11.518 3.665 -0.805 1.00 97.75 109 TYR A C 1
ATOM 892 O O . TYR A 1 109 ? -12.068 3.268 0.222 1.00 97.75 109 TYR A O 1
ATOM 900 N N . LEU A 1 110 ? -10.349 4.309 -0.795 1.00 97.75 110 LEU A N 1
ATOM 901 C CA . LEU A 1 110 ? -9.637 4.656 0.431 1.00 97.75 110 LEU A CA 1
ATOM 902 C C . LEU A 1 110 ? -10.483 5.603 1.292 1.00 97.75 110 LEU A C 1
ATOM 904 O O . LEU A 1 110 ? -10.723 5.314 2.461 1.00 97.75 110 LEU A O 1
ATOM 908 N N . ARG A 1 111 ? -11.043 6.666 0.694 1.00 96.00 111 ARG A N 1
ATOM 909 C CA . ARG A 1 111 ? -11.953 7.596 1.391 1.00 96.00 111 ARG A CA 1
ATOM 910 C C . ARG A 1 111 ? -13.178 6.883 1.971 1.00 96.00 111 ARG A C 1
ATOM 912 O O . ARG A 1 111 ? -13.571 7.153 3.101 1.00 96.00 111 ARG A O 1
ATOM 919 N N . ARG A 1 112 ? -13.764 5.934 1.229 1.00 97.38 112 ARG A N 1
ATOM 920 C CA . ARG A 1 112 ? -14.888 5.110 1.717 1.00 97.38 112 ARG A CA 1
ATOM 921 C C . ARG A 1 112 ? -14.499 4.232 2.906 1.00 97.38 112 ARG A C 1
ATOM 923 O O . ARG A 1 112 ? -15.273 4.129 3.855 1.00 97.38 112 ARG A O 1
ATOM 930 N N . MET A 1 113 ? -13.318 3.618 2.856 1.00 98.06 113 MET A N 1
ATOM 931 C CA . MET A 1 113 ? -12.790 2.812 3.955 1.00 98.06 113 MET A CA 1
ATOM 932 C C . MET A 1 113 ? -12.571 3.663 5.207 1.00 98.06 113 MET A C 1
ATOM 934 O O . MET A 1 113 ? -13.032 3.285 6.277 1.00 98.06 113 MET A O 1
ATOM 938 N N . PHE A 1 114 ? -11.937 4.828 5.063 1.00 97.19 114 PHE A N 1
ATOM 939 C CA . PHE A 1 114 ? -11.648 5.739 6.174 1.00 97.19 114 PHE A CA 1
ATOM 940 C C . PHE A 1 114 ? -12.931 6.275 6.805 1.00 97.19 114 PHE A C 1
ATOM 942 O O . PHE A 1 114 ? -13.070 6.238 8.023 1.00 97.19 114 PHE A O 1
ATOM 949 N N . LYS A 1 115 ? -13.912 6.676 5.984 1.00 96.50 115 LYS A N 1
ATOM 950 C CA . LYS A 1 115 ? -15.233 7.068 6.484 1.00 96.50 115 LYS A CA 1
ATOM 951 C C . LYS A 1 115 ? -15.886 5.946 7.298 1.00 96.50 115 LYS A C 1
ATOM 953 O O . LYS A 1 115 ? -16.371 6.193 8.391 1.00 96.50 115 LYS A O 1
ATOM 958 N N . SER A 1 116 ? -15.874 4.720 6.781 1.00 98.12 116 SER A N 1
ATOM 959 C CA . SER A 1 116 ? -16.522 3.588 7.457 1.00 98.12 116 SER A CA 1
ATOM 960 C C . SER A 1 116 ? -15.812 3.187 8.754 1.00 98.12 116 SER A C 1
ATOM 962 O O . SER A 1 116 ? -16.452 2.656 9.653 1.00 98.12 116 SER A O 1
ATOM 964 N N . ALA A 1 117 ? -14.499 3.422 8.854 1.00 98.00 117 ALA A N 1
ATOM 965 C CA . ALA A 1 117 ? -13.753 3.273 10.102 1.00 98.00 117 ALA A CA 1
ATOM 966 C C . ALA A 1 117 ? -14.175 4.347 11.118 1.00 98.00 117 ALA A C 1
ATOM 968 O O . ALA A 1 117 ? -14.504 4.027 12.260 1.00 98.00 117 ALA A O 1
ATOM 969 N N . ALA A 1 118 ? -14.241 5.606 10.676 1.00 97.06 118 ALA A N 1
ATOM 970 C CA . ALA A 1 118 ? -14.624 6.735 11.518 1.00 97.06 118 ALA A CA 1
ATOM 971 C C . ALA A 1 118 ? -16.055 6.595 12.063 1.00 97.06 118 ALA A C 1
ATOM 973 O O . ALA A 1 118 ? -16.281 6.852 13.243 1.00 97.06 118 ALA A O 1
ATOM 974 N N . ASP A 1 119 ? -16.990 6.098 11.244 1.00 98.06 119 ASP A N 1
ATOM 975 C CA . ASP A 1 119 ? -18.386 5.844 11.634 1.00 98.06 119 ASP A CA 1
ATOM 976 C C . ASP A 1 119 ? -18.511 4.842 12.807 1.00 98.06 119 ASP A C 1
ATOM 978 O O . ASP A 1 119 ? -19.545 4.796 13.469 1.00 98.06 119 ASP A O 1
ATOM 982 N N . VAL A 1 120 ? -17.461 4.058 13.096 1.00 98.00 120 VAL A N 1
ATOM 983 C CA . VAL A 1 120 ? -17.391 3.129 14.240 1.00 98.00 120 VAL A CA 1
ATOM 984 C C . VAL A 1 120 ? -16.301 3.499 15.259 1.00 98.00 120 VAL A C 1
ATOM 986 O O . VAL A 1 120 ? -15.864 2.654 16.039 1.00 98.00 120 VAL A O 1
ATOM 989 N N . GLY A 1 121 ? -15.838 4.753 15.266 1.00 97.50 121 GLY A N 1
ATOM 990 C CA . GLY A 1 121 ? -14.873 5.262 16.252 1.00 97.50 121 GLY A CA 1
ATOM 991 C C . GLY A 1 121 ? -13.417 4.819 16.037 1.00 97.50 121 GLY A C 1
ATOM 992 O O . GLY A 1 121 ? -12.614 4.820 16.982 1.00 97.50 121 GLY A O 1
ATOM 993 N N . VAL A 1 122 ? -13.065 4.424 14.809 1.00 98.12 122 VAL A N 1
ATOM 994 C CA . VAL A 1 122 ? -11.710 4.018 14.401 1.00 98.12 122 VAL A CA 1
ATOM 995 C C . VAL A 1 122 ? -11.102 5.085 13.485 1.00 98.12 122 VAL A C 1
ATOM 997 O O . VAL A 1 122 ? -11.619 5.346 12.402 1.00 98.12 122 VAL A O 1
ATOM 1000 N N . GLU A 1 123 ? -9.980 5.683 13.890 1.00 95.56 123 GLU A N 1
ATOM 1001 C CA . GLU A 1 123 ? -9.335 6.780 13.155 1.00 95.56 123 GLU A CA 1
ATOM 1002 C C . GLU A 1 123 ? -8.095 6.291 12.392 1.00 95.56 123 GLU A C 1
ATOM 1004 O O . GLU A 1 123 ? -6.993 6.203 12.932 1.00 95.56 123 GLU A O 1
ATOM 1009 N N . LEU A 1 124 ? -8.275 5.974 11.109 1.00 96.56 124 LEU A N 1
ATOM 1010 C CA . LEU A 1 124 ? -7.172 5.648 10.203 1.00 96.56 124 LEU A CA 1
ATOM 1011 C C . LEU A 1 124 ? -6.549 6.917 9.617 1.00 96.56 124 LEU A C 1
ATOM 1013 O O . LEU A 1 124 ? -7.259 7.858 9.269 1.00 96.56 124 LEU A O 1
ATOM 1017 N N . VAL A 1 125 ? -5.231 6.897 9.421 1.00 94.62 125 VAL A N 1
ATOM 1018 C CA . VAL A 1 125 ? -4.470 8.025 8.869 1.00 94.62 125 VAL A CA 1
ATOM 1019 C C . VAL A 1 125 ? -3.614 7.564 7.695 1.00 94.62 125 VAL A C 1
ATOM 1021 O O . VAL A 1 125 ? -2.878 6.586 7.810 1.00 94.62 125 VAL A O 1
ATOM 1024 N N . ALA A 1 126 ? -3.687 8.271 6.566 1.00 94.75 126 ALA A N 1
ATOM 1025 C CA . ALA A 1 126 ? -2.827 8.014 5.414 1.00 94.75 126 ALA A CA 1
ATOM 1026 C C . ALA A 1 126 ? -1.462 8.700 5.588 1.00 94.75 126 ALA A C 1
ATOM 1028 O O . ALA A 1 126 ? -1.390 9.885 5.918 1.00 94.75 126 ALA A O 1
ATOM 1029 N N . ILE A 1 127 ? -0.384 7.949 5.349 1.00 93.75 127 ILE A N 1
ATOM 1030 C CA . ILE A 1 127 ? 1.002 8.380 5.587 1.00 93.75 127 ILE A CA 1
ATOM 1031 C C . ILE A 1 127 ? 1.785 8.538 4.282 1.00 93.75 127 ILE A C 1
ATOM 1033 O O . ILE A 1 127 ? 2.524 9.509 4.110 1.00 93.75 127 ILE A O 1
ATOM 1037 N N . SER A 1 128 ? 1.663 7.577 3.362 1.00 93.50 128 SER A N 1
ATOM 1038 C CA . SER A 1 128 ? 2.418 7.589 2.106 1.00 93.50 128 SER A CA 1
ATOM 1039 C C . SER A 1 128 ? 1.688 6.854 0.986 1.00 93.50 128 SER A C 1
ATOM 1041 O O . SER A 1 128 ? 1.663 5.627 0.955 1.00 93.50 128 SER A O 1
ATOM 1043 N N . GLY A 1 129 ? 1.157 7.612 0.031 1.00 95.38 129 GLY A N 1
ATOM 1044 C CA . GLY A 1 129 ? 0.574 7.128 -1.217 1.00 95.38 129 GLY A CA 1
ATOM 1045 C C . GLY A 1 129 ? 1.609 7.019 -2.332 1.00 95.38 129 GLY A C 1
ATOM 1046 O O . GLY A 1 129 ? 2.592 6.290 -2.201 1.00 95.38 129 GLY A O 1
ATOM 1047 N N . PHE A 1 130 ? 1.384 7.729 -3.436 1.00 95.75 130 PHE A N 1
ATOM 1048 C CA . PHE A 1 130 ? 2.257 7.734 -4.605 1.00 95.75 130 PHE A CA 1
ATOM 1049 C C . PHE A 1 130 ? 3.678 8.205 -4.267 1.00 95.75 130 PHE A C 1
ATOM 1051 O O . PHE A 1 130 ? 3.915 9.025 -3.379 1.00 95.75 130 PHE A O 1
ATOM 1058 N N . ARG A 1 131 ? 4.643 7.633 -4.986 1.00 95.25 131 ARG A N 1
ATOM 1059 C CA . ARG A 1 131 ? 6.052 8.003 -4.905 1.00 95.25 131 ARG A CA 1
ATOM 1060 C C . ARG A 1 131 ? 6.696 7.779 -6.262 1.00 95.25 131 ARG A C 1
ATOM 1062 O O . ARG A 1 131 ? 6.690 6.649 -6.752 1.00 95.25 131 ARG A O 1
ATOM 1069 N N . SER A 1 132 ? 7.232 8.839 -6.855 1.00 95.69 132 SER A N 1
ATOM 1070 C CA . SER A 1 132 ? 7.927 8.767 -8.144 1.00 95.69 132 SER A CA 1
ATOM 1071 C C . SER A 1 132 ? 9.174 7.870 -8.089 1.00 95.69 132 SER A C 1
ATOM 1073 O O . SER A 1 132 ? 9.687 7.538 -7.012 1.00 95.69 132 SER A O 1
ATOM 1075 N N . TYR A 1 133 ? 9.674 7.465 -9.262 1.00 96.25 133 TYR A N 1
ATOM 1076 C CA . TYR A 1 133 ? 10.935 6.729 -9.355 1.00 96.25 133 TYR A CA 1
ATOM 1077 C C . TYR A 1 133 ? 12.089 7.564 -8.792 1.00 96.25 133 TYR A C 1
ATOM 1079 O O . TYR A 1 133 ? 12.869 7.068 -7.981 1.00 96.25 133 TYR A O 1
ATOM 1087 N N . GLU A 1 134 ? 12.161 8.833 -9.192 1.00 95.56 134 GLU A N 1
ATOM 1088 C CA . GLU A 1 134 ? 13.164 9.810 -8.773 1.00 95.56 134 GLU A CA 1
ATOM 1089 C C . GLU A 1 134 ? 13.168 9.948 -7.252 1.00 95.56 134 GLU A C 1
ATOM 1091 O O . GLU A 1 134 ? 14.214 9.795 -6.621 1.00 95.56 134 GLU A O 1
ATOM 1096 N N . ARG A 1 135 ? 11.989 10.078 -6.633 1.00 93.44 135 ARG A N 1
ATOM 1097 C CA . ARG A 1 135 ? 11.898 10.125 -5.175 1.00 93.44 135 ARG A CA 1
ATOM 1098 C C . ARG A 1 135 ? 12.362 8.835 -4.508 1.00 93.44 135 ARG A C 1
ATOM 1100 O O . ARG A 1 135 ? 13.039 8.871 -3.481 1.00 93.44 135 ARG A O 1
ATOM 1107 N N . GLN A 1 136 ? 11.990 7.677 -5.054 1.00 95.75 136 GLN A N 1
ATOM 1108 C CA . GLN A 1 136 ? 12.451 6.394 -4.518 1.00 95.75 136 GLN A CA 1
ATOM 1109 C C . GLN A 1 136 ? 13.976 6.247 -4.652 1.00 95.75 136 GLN A C 1
ATOM 1111 O O . GLN A 1 136 ? 14.600 5.674 -3.759 1.00 95.75 136 GLN A O 1
ATOM 1116 N N . LYS A 1 137 ? 14.574 6.788 -5.721 1.00 96.25 137 LYS A N 1
ATOM 1117 C CA . LYS A 1 137 ? 16.026 6.847 -5.925 1.00 96.25 137 LYS A CA 1
ATOM 1118 C C . LYS A 1 137 ? 16.710 7.693 -4.862 1.00 96.25 137 LYS A C 1
ATOM 1120 O O . LYS A 1 137 ? 17.629 7.188 -4.228 1.00 96.25 137 LYS A O 1
ATOM 1125 N N . GLU A 1 138 ? 16.211 8.891 -4.583 1.00 95.12 138 GLU A N 1
ATOM 1126 C CA . GLU A 1 138 ? 16.747 9.736 -3.509 1.00 95.12 138 GLU A CA 1
ATOM 1127 C C . GLU A 1 138 ? 16.713 9.032 -2.144 1.00 95.12 138 GLU A C 1
ATOM 1129 O O . GLU A 1 138 ? 17.698 9.052 -1.410 1.00 95.12 138 GLU A O 1
ATOM 1134 N N . ILE A 1 139 ? 15.601 8.366 -1.802 1.00 93.31 139 ILE A N 1
ATOM 1135 C CA . ILE A 1 139 ? 15.477 7.607 -0.544 1.00 93.31 139 ILE A CA 1
ATOM 1136 C C . ILE A 1 139 ? 16.494 6.462 -0.494 1.00 93.31 139 ILE A C 1
ATOM 1138 O O . ILE A 1 139 ? 17.116 6.227 0.543 1.00 93.31 139 ILE A O 1
ATOM 1142 N N . TYR A 1 140 ? 16.658 5.747 -1.607 1.00 94.94 140 TYR A N 1
ATOM 1143 C CA . TYR A 1 140 ? 17.597 4.636 -1.713 1.00 94.94 140 TYR A CA 1
ATOM 1144 C C . TYR A 1 140 ? 19.049 5.105 -1.569 1.00 94.94 140 TYR A C 1
ATOM 1146 O O . TYR A 1 140 ? 19.786 4.569 -0.746 1.00 94.94 140 TYR A O 1
ATOM 1154 N N . GLU A 1 141 ? 19.452 6.132 -2.316 1.00 97.00 141 GLU A N 1
ATOM 1155 C CA . GLU A 1 141 ? 20.807 6.695 -2.281 1.00 97.00 141 GLU A CA 1
ATOM 1156 C C . GLU A 1 141 ? 21.133 7.308 -0.918 1.00 97.00 141 GLU A C 1
ATOM 1158 O O . GLU A 1 141 ? 22.211 7.067 -0.378 1.00 97.00 141 GLU A O 1
ATOM 1163 N N . LYS A 1 142 ? 20.176 8.011 -0.303 1.00 96.44 142 LYS A N 1
ATOM 1164 C CA . LYS A 1 142 ? 20.328 8.529 1.058 1.00 96.44 142 LYS A CA 1
ATOM 1165 C C . LYS A 1 142 ? 20.572 7.404 2.067 1.00 96.44 142 LYS A C 1
ATOM 1167 O O . LYS A 1 142 ? 21.510 7.478 2.854 1.00 96.44 142 LYS A O 1
ATOM 1172 N N . SER A 1 143 ? 19.781 6.331 2.009 1.00 94.81 143 SER A N 1
ATOM 1173 C CA . SER A 1 143 ? 19.972 5.166 2.881 1.00 94.81 143 SER A CA 1
ATOM 1174 C C . SER A 1 143 ? 21.319 4.475 2.643 1.00 94.81 143 SER A C 1
ATOM 1176 O O . SER A 1 143 ? 21.939 4.025 3.605 1.00 94.81 143 SER A O 1
ATOM 1178 N N . LEU A 1 144 ? 21.807 4.408 1.396 1.00 95.75 144 LEU A N 1
ATOM 1179 C CA . LEU A 1 144 ? 23.134 3.848 1.111 1.00 95.75 144 LEU A CA 1
ATOM 1180 C C . LEU A 1 144 ? 24.238 4.610 1.843 1.00 95.75 144 LEU A C 1
ATOM 1182 O O . LEU A 1 144 ? 25.140 3.981 2.392 1.00 95.75 144 LEU A O 1
ATOM 1186 N N . ILE A 1 145 ? 24.149 5.939 1.847 1.00 97.19 145 ILE A N 1
ATOM 1187 C CA . ILE A 1 145 ? 25.119 6.818 2.502 1.00 97.19 145 ILE A CA 1
ATOM 1188 C C . ILE A 1 145 ? 25.012 6.693 4.027 1.00 97.19 145 ILE A C 1
ATOM 1190 O O . ILE A 1 145 ? 26.026 6.556 4.703 1.00 97.19 145 ILE A O 1
ATOM 1194 N N . GLU A 1 146 ? 23.794 6.717 4.571 1.00 96.94 146 GLU A N 1
ATOM 1195 C CA . GLU A 1 146 ? 23.566 6.809 6.020 1.00 96.94 146 GLU A CA 1
ATOM 1196 C C . GLU A 1 146 ? 23.631 5.462 6.752 1.00 96.94 146 GLU A C 1
ATOM 1198 O O . GLU A 1 146 ? 24.043 5.406 7.907 1.00 96.94 146 GLU A O 1
ATOM 1203 N N . GLN A 1 147 ? 23.185 4.380 6.111 1.00 95.75 147 GLN A N 1
ATOM 1204 C CA . GLN A 1 147 ? 22.981 3.068 6.744 1.00 95.75 147 GLN A CA 1
ATOM 1205 C C . GLN A 1 147 ? 23.789 1.947 6.077 1.00 95.75 147 GLN A C 1
ATOM 1207 O O . GLN A 1 147 ? 23.827 0.817 6.570 1.00 95.75 147 GLN A O 1
ATOM 1212 N N . GLY A 1 148 ? 24.430 2.235 4.944 1.00 95.75 148 GLY A N 1
ATOM 1213 C CA . GLY A 1 148 ? 25.218 1.271 4.193 1.00 95.75 148 GLY A CA 1
ATOM 1214 C C . GLY A 1 148 ? 24.392 0.337 3.304 1.00 95.75 148 GLY A C 1
ATOM 1215 O O . GLY A 1 148 ? 23.157 0.270 3.339 1.00 95.75 148 GLY A O 1
ATOM 1216 N N . LYS A 1 149 ? 25.117 -0.410 2.466 1.00 93.19 149 LYS A N 1
ATOM 1217 C CA . LYS A 1 149 ? 24.550 -1.269 1.419 1.00 93.19 149 LYS A CA 1
ATOM 1218 C C . LYS A 1 149 ? 23.661 -2.383 1.970 1.00 93.19 149 LYS A C 1
ATOM 1220 O O . LYS A 1 149 ? 22.540 -2.546 1.498 1.00 93.19 149 LYS A O 1
ATOM 1225 N N . GLU A 1 150 ? 24.135 -3.119 2.976 1.00 89.38 150 GLU A N 1
ATOM 1226 C CA . GLU A 1 150 ? 23.410 -4.275 3.521 1.00 89.38 150 GLU A CA 1
ATOM 1227 C C . GLU A 1 150 ? 22.057 -3.871 4.121 1.00 89.38 150 GLU A C 1
ATOM 1229 O O . GLU A 1 150 ? 21.037 -4.505 3.844 1.00 89.38 150 GLU A O 1
ATOM 1234 N N . HIS A 1 151 ? 22.026 -2.782 4.898 1.00 90.75 151 HIS A N 1
ATOM 1235 C CA . HIS A 1 151 ? 20.782 -2.239 5.437 1.00 90.75 151 HIS A CA 1
ATOM 1236 C C . HIS A 1 151 ? 19.834 -1.826 4.308 1.00 90.75 151 HIS A C 1
ATOM 1238 O O . HIS A 1 151 ? 18.659 -2.199 4.294 1.00 90.75 151 HIS A O 1
ATOM 1244 N N . THR A 1 152 ? 20.354 -1.077 3.338 1.00 89.06 152 THR A N 1
ATOM 1245 C CA . THR A 1 152 ? 19.545 -0.489 2.271 1.00 89.06 152 THR A CA 1
ATOM 1246 C C . THR A 1 152 ? 18.911 -1.554 1.382 1.00 89.06 152 THR A C 1
ATOM 1248 O O . THR A 1 152 ? 17.700 -1.538 1.190 1.00 89.06 152 THR A O 1
ATOM 1251 N N . GLU A 1 153 ? 19.677 -2.541 0.910 1.00 86.69 153 GLU A N 1
ATOM 1252 C CA . GLU A 1 153 ? 19.157 -3.633 0.067 1.00 86.69 153 GLU A CA 1
ATOM 1253 C C . GLU A 1 153 ? 18.132 -4.522 0.801 1.00 86.69 153 GLU A C 1
ATOM 1255 O O . GLU A 1 153 ? 17.292 -5.197 0.182 1.00 86.69 153 GLU A O 1
ATOM 1260 N N . LYS A 1 154 ? 18.188 -4.525 2.137 1.00 82.00 154 LYS A N 1
ATOM 1261 C CA . LYS A 1 154 ? 17.276 -5.280 2.993 1.00 82.00 154 LYS A CA 1
ATOM 1262 C C . LYS A 1 154 ? 15.950 -4.559 3.225 1.00 82.00 154 LYS A C 1
ATOM 1264 O O . LYS A 1 154 ? 14.913 -5.219 3.139 1.00 82.00 154 LYS A O 1
ATOM 1269 N N . TYR A 1 155 ? 15.978 -3.259 3.517 1.00 82.62 155 TYR A N 1
ATOM 1270 C CA . TYR A 1 155 ? 14.803 -2.517 3.996 1.00 82.62 155 TYR A CA 1
ATOM 1271 C C . TYR A 1 155 ? 14.234 -1.510 2.996 1.00 82.62 155 TYR A C 1
ATOM 1273 O O . TYR A 1 155 ? 13.051 -1.188 3.077 1.00 82.62 155 TYR A O 1
ATOM 1281 N N . ILE A 1 156 ? 15.029 -1.031 2.041 1.00 89.56 156 ILE A N 1
ATOM 1282 C CA . ILE A 1 156 ? 14.601 -0.011 1.086 1.00 89.56 156 ILE A CA 1
ATOM 1283 C C . ILE A 1 156 ? 14.389 -0.649 -0.284 1.00 89.56 156 ILE A C 1
ATOM 1285 O O . ILE A 1 156 ? 15.257 -1.325 -0.835 1.00 89.56 156 ILE A O 1
ATOM 1289 N N . ALA A 1 157 ? 13.207 -0.431 -0.862 1.00 91.19 157 ALA A N 1
ATOM 1290 C CA . ALA A 1 157 ? 12.933 -0.862 -2.225 1.00 91.19 157 ALA A CA 1
ATOM 1291 C C . ALA A 1 157 ? 13.882 -0.154 -3.207 1.00 91.19 157 ALA A C 1
ATOM 1293 O O . ALA A 1 157 ? 13.982 1.076 -3.204 1.00 91.19 157 ALA A O 1
ATOM 1294 N N . TYR A 1 158 ? 14.537 -0.925 -4.078 1.00 93.69 158 TYR A N 1
ATOM 1295 C CA . TYR A 1 158 ? 15.292 -0.370 -5.201 1.00 93.69 158 TYR A CA 1
ATOM 1296 C C . TYR A 1 158 ? 14.348 0.446 -6.110 1.00 93.69 158 TYR A C 1
ATOM 1298 O O . TYR A 1 158 ? 13.182 0.053 -6.264 1.00 93.69 158 TYR A O 1
ATOM 1306 N N . PRO A 1 159 ? 14.785 1.562 -6.716 1.00 95.12 159 PRO A N 1
ATOM 1307 C CA . PRO A 1 159 ? 13.944 2.354 -7.616 1.00 95.12 159 PRO A CA 1
ATOM 1308 C C . PRO A 1 159 ? 13.281 1.495 -8.702 1.00 95.12 159 PRO A C 1
ATOM 1310 O O . PRO A 1 159 ? 13.887 0.575 -9.247 1.00 95.12 159 PRO A O 1
ATOM 1313 N N . GLY A 1 160 ? 11.992 1.722 -8.960 1.00 93.81 160 GLY A N 1
ATOM 1314 C CA . GLY A 1 160 ? 11.197 0.876 -9.859 1.00 93.81 160 GLY A CA 1
ATOM 1315 C C . GLY A 1 160 ? 10.638 -0.409 -9.231 1.00 93.81 160 GLY A C 1
ATOM 1316 O O . GLY A 1 160 ? 9.761 -1.031 -9.821 1.00 93.81 160 GLY A O 1
ATOM 1317 N N . THR A 1 161 ? 11.079 -0.819 -8.035 1.00 94.19 161 THR A N 1
ATOM 1318 C CA . THR A 1 161 ? 10.543 -2.012 -7.331 1.00 94.19 161 THR A CA 1
ATOM 1319 C C . THR A 1 161 ? 9.514 -1.683 -6.248 1.00 94.19 161 THR A C 1
ATOM 1321 O O . THR A 1 161 ? 8.925 -2.589 -5.662 1.00 94.19 161 THR A O 1
ATOM 1324 N N . SER A 1 162 ? 9.281 -0.395 -5.982 1.00 94.88 162 SER A N 1
ATOM 1325 C CA . SER A 1 162 ? 8.322 0.082 -4.983 1.00 94.88 162 SER A CA 1
ATOM 1326 C C . SER A 1 162 ? 6.903 0.126 -5.548 1.00 94.88 162 SER A C 1
ATOM 1328 O O . SER A 1 162 ? 6.649 0.790 -6.554 1.00 94.88 162 SER A O 1
ATOM 1330 N N . GLU A 1 163 ? 5.944 -0.509 -4.867 1.00 95.31 163 GLU A N 1
ATOM 1331 C CA . GLU A 1 163 ? 4.536 -0.428 -5.275 1.00 95.31 163 GLU A CA 1
ATOM 1332 C C . GLU A 1 163 ? 3.960 0.988 -5.169 1.00 95.31 163 GLU A C 1
ATOM 1334 O O . GLU A 1 163 ? 2.989 1.286 -5.860 1.00 95.31 163 GLU A O 1
ATOM 1339 N N . HIS A 1 164 ? 4.555 1.891 -4.383 1.00 96.88 164 HIS A N 1
ATOM 1340 C CA . HIS A 1 164 ? 4.106 3.287 -4.318 1.00 96.88 164 HIS A CA 1
ATOM 1341 C C . HIS A 1 164 ? 4.153 3.984 -5.684 1.00 96.88 164 HIS A C 1
ATOM 1343 O O . HIS A 1 164 ? 3.277 4.793 -5.982 1.00 96.88 164 HIS A O 1
ATOM 1349 N N . GLN A 1 165 ? 5.079 3.599 -6.571 1.00 96.50 165 GLN A N 1
ATOM 1350 C CA . GLN A 1 165 ? 5.149 4.149 -7.929 1.00 96.50 165 GLN A CA 1
ATOM 1351 C C . GLN A 1 165 ? 3.917 3.787 -8.777 1.00 96.50 165 GLN A C 1
ATOM 1353 O O . GLN A 1 165 ? 3.579 4.480 -9.733 1.00 96.50 165 GLN A O 1
ATOM 1358 N N . THR A 1 166 ? 3.170 2.742 -8.405 1.00 95.88 166 THR A N 1
ATOM 1359 C CA . THR A 1 166 ? 1.912 2.392 -9.084 1.00 95.88 166 THR A CA 1
ATOM 1360 C C . THR A 1 166 ? 0.773 3.373 -8.796 1.00 95.88 166 THR A C 1
ATOM 1362 O O . THR A 1 166 ? -0.223 3.364 -9.519 1.00 95.88 166 THR A O 1
ATOM 1365 N N . GLY A 1 167 ? 0.871 4.164 -7.719 1.00 96.00 167 GLY A N 1
ATOM 1366 C CA . GLY A 1 167 ? -0.243 4.946 -7.173 1.00 96.00 167 GLY A CA 1
ATOM 1367 C C . GLY A 1 167 ? -1.387 4.090 -6.604 1.00 96.00 167 GLY A C 1
ATOM 1368 O O . GLY A 1 167 ? -2.459 4.616 -6.317 1.00 96.00 167 GLY A O 1
ATOM 1369 N N . LEU A 1 168 ? -1.197 2.773 -6.466 1.00 97.44 168 LEU A N 1
ATOM 1370 C CA . LEU A 1 168 ? -2.184 1.834 -5.918 1.00 97.44 168 LEU A CA 1
ATOM 1371 C C . LEU A 1 168 ? -1.867 1.420 -4.475 1.00 97.44 168 LEU A C 1
ATOM 1373 O O . LEU A 1 168 ? -2.684 0.739 -3.857 1.00 97.44 168 LEU A O 1
ATOM 1377 N N . ALA A 1 169 ? -0.700 1.792 -3.949 1.00 97.69 169 ALA A N 1
ATOM 1378 C CA . ALA A 1 169 ? -0.302 1.519 -2.573 1.00 97.69 169 ALA A CA 1
ATOM 1379 C C . ALA A 1 169 ? -0.543 2.731 -1.665 1.00 97.69 169 ALA A C 1
ATOM 1381 O O . ALA A 1 169 ? -0.396 3.873 -2.103 1.00 97.69 169 ALA A O 1
ATOM 1382 N N . MET A 1 170 ? -0.902 2.467 -0.412 1.00 97.75 170 MET A N 1
ATOM 1383 C CA . MET A 1 170 ? -0.996 3.464 0.649 1.00 97.75 170 MET A CA 1
ATOM 1384 C C . MET A 1 170 ? -0.469 2.868 1.950 1.00 97.75 170 MET A C 1
ATOM 1386 O O . MET A 1 170 ? -0.914 1.799 2.366 1.00 97.75 170 MET A O 1
ATOM 1390 N N . ASP A 1 171 ? 0.428 3.590 2.607 1.00 97.50 171 ASP A N 1
ATOM 1391 C CA . ASP A 1 171 ? 0.794 3.321 3.992 1.00 97.50 171 ASP A CA 1
ATOM 1392 C C . ASP A 1 171 ? -0.219 3.974 4.929 1.00 97.50 171 ASP A C 1
ATOM 1394 O O . ASP A 1 171 ? -0.506 5.170 4.807 1.00 97.50 171 ASP A O 1
ATOM 1398 N N . ILE A 1 172 ? -0.755 3.191 5.864 1.00 97.31 172 ILE A N 1
ATOM 1399 C CA . ILE A 1 172 ? -1.767 3.626 6.829 1.00 97.31 172 ILE A CA 1
ATOM 1400 C C . ILE A 1 172 ? -1.235 3.449 8.249 1.00 97.31 172 ILE A C 1
ATOM 1402 O O . ILE A 1 172 ? -0.645 2.424 8.575 1.00 97.31 172 ILE A O 1
ATOM 1406 N N . SER A 1 173 ? -1.483 4.431 9.107 1.00 96.88 173 SER A N 1
ATOM 1407 C CA . SER A 1 173 ? -1.147 4.372 10.527 1.00 96.88 173 SER A CA 1
ATOM 1408 C C . SER A 1 173 ? -2.287 4.945 11.376 1.00 96.88 173 SER A C 1
ATOM 1410 O O . SER A 1 173 ? -3.403 5.146 10.887 1.00 96.88 173 SER A O 1
ATOM 1412 N N . CYS A 1 174 ? -2.019 5.183 12.655 1.00 96.12 174 CYS A N 1
ATOM 1413 C CA . CYS A 1 174 ? -2.939 5.806 13.593 1.00 96.12 174 CYS A CA 1
ATOM 1414 C C . CYS A 1 174 ? -2.203 6.666 14.625 1.00 96.12 174 CYS A C 1
ATOM 1416 O O . CYS A 1 174 ? -0.984 6.568 14.798 1.00 96.12 174 CYS A O 1
ATOM 1418 N N . ARG A 1 175 ? -2.964 7.518 15.322 1.00 94.62 175 ARG A N 1
ATOM 1419 C CA . ARG A 1 175 ? -2.432 8.423 16.349 1.00 94.62 175 ARG A CA 1
ATOM 1420 C C . ARG A 1 175 ? -1.813 7.676 17.534 1.00 94.62 175 ARG A C 1
ATOM 1422 O O . ARG A 1 175 ? -0.818 8.149 18.065 1.00 94.62 175 ARG A O 1
ATOM 1429 N N . GLU A 1 176 ? -2.359 6.518 17.917 1.00 95.50 176 GLU A N 1
ATOM 1430 C CA . GLU A 1 176 ? -1.887 5.713 19.063 1.00 95.50 176 GLU A CA 1
ATOM 1431 C C . GLU A 1 176 ? -0.388 5.375 18.984 1.00 95.50 176 GLU A C 1
ATOM 1433 O O . GLU A 1 176 ? 0.279 5.250 20.006 1.00 95.50 176 GLU A O 1
ATOM 1438 N N . ILE A 1 177 ? 0.152 5.252 17.769 1.00 96.62 177 ILE A N 1
ATOM 1439 C CA . ILE A 1 177 ? 1.553 4.893 17.521 1.00 96.62 177 ILE A CA 1
ATOM 1440 C C . ILE A 1 177 ? 2.358 6.046 16.915 1.00 96.62 177 ILE A C 1
ATOM 1442 O O . ILE A 1 177 ? 3.316 5.805 16.181 1.00 96.62 177 ILE A O 1
ATOM 1446 N N . ASP A 1 178 ? 1.962 7.293 17.176 1.00 95.62 178 ASP A N 1
ATOM 1447 C CA . ASP A 1 178 ? 2.578 8.508 16.622 1.00 95.62 178 ASP A CA 1
ATOM 1448 C C . ASP A 1 178 ? 2.705 8.471 15.091 1.00 95.62 178 ASP A C 1
ATOM 1450 O O . ASP A 1 178 ? 3.707 8.908 14.522 1.00 95.62 178 ASP A O 1
ATOM 1454 N N . TYR A 1 179 ? 1.719 7.879 14.409 1.00 94.44 179 TYR A N 1
ATOM 1455 C CA . TYR A 1 179 ? 1.703 7.730 12.951 1.00 94.44 179 TYR A CA 1
ATOM 1456 C C . TYR A 1 179 ? 2.874 6.906 12.374 1.00 94.44 179 TYR A C 1
ATOM 1458 O O . TYR A 1 179 ? 3.137 6.936 11.168 1.00 94.44 179 TYR A O 1
ATOM 1466 N N . LYS A 1 180 ? 3.583 6.138 13.214 1.00 95.50 180 LYS A N 1
ATOM 1467 C CA . LYS A 1 180 ? 4.718 5.301 12.805 1.00 95.50 180 LYS A CA 1
ATOM 1468 C C . LYS A 1 180 ? 4.258 4.129 11.932 1.00 95.50 180 LYS A C 1
ATOM 1470 O O . LYS A 1 180 ? 3.188 3.552 12.132 1.00 95.50 180 LYS A O 1
ATOM 1475 N N . LEU A 1 181 ? 5.110 3.729 10.989 1.00 95.31 181 LEU A N 1
ATOM 1476 C CA . LEU A 1 181 ? 4.928 2.538 10.152 1.00 95.31 181 LEU A CA 1
ATOM 1477 C C . LEU A 1 181 ? 5.683 1.364 10.782 1.00 95.31 181 LEU A C 1
ATOM 1479 O O . LEU A 1 181 ? 6.823 1.069 10.433 1.00 95.31 181 LEU A O 1
ATOM 1483 N N . VAL A 1 182 ? 5.074 0.754 11.799 1.00 96.69 182 VAL A N 1
ATOM 1484 C CA . VAL A 1 182 ? 5.695 -0.308 12.605 1.00 96.69 182 VAL A CA 1
ATOM 1485 C C . VAL A 1 182 ? 4.789 -1.522 12.715 1.00 96.69 182 VAL A C 1
ATOM 1487 O O . VAL A 1 182 ? 3.566 -1.425 12.643 1.00 96.69 182 VAL A O 1
ATOM 1490 N N . THR A 1 183 ? 5.382 -2.696 12.942 1.00 96.94 183 THR A N 1
ATOM 1491 C CA . THR A 1 183 ? 4.623 -3.955 13.028 1.00 96.94 183 THR A CA 1
ATOM 1492 C C . THR A 1 183 ? 3.622 -3.959 14.181 1.00 96.94 183 THR A C 1
ATOM 1494 O O . THR A 1 183 ? 2.587 -4.610 14.069 1.00 96.94 183 THR A O 1
ATOM 1497 N N . TYR A 1 184 ? 3.882 -3.178 15.237 1.00 97.81 184 TYR A N 1
ATOM 1498 C CA . TYR A 1 184 ? 2.962 -2.980 16.358 1.00 97.81 184 TYR A CA 1
ATOM 1499 C C . TYR A 1 184 ? 1.597 -2.414 15.929 1.00 97.81 184 TYR A C 1
ATOM 1501 O O . TYR A 1 184 ? 0.614 -2.673 16.614 1.00 97.81 184 TYR A O 1
ATOM 1509 N N . PHE A 1 185 ? 1.497 -1.751 14.766 1.00 98.50 185 PHE A N 1
ATOM 1510 C CA . PHE A 1 185 ? 0.220 -1.299 14.203 1.00 98.50 185 PHE A CA 1
ATOM 1511 C C . PHE A 1 185 ? -0.829 -2.418 14.144 1.00 98.50 185 PHE A C 1
ATOM 1513 O O . PHE A 1 185 ? -1.996 -2.174 14.4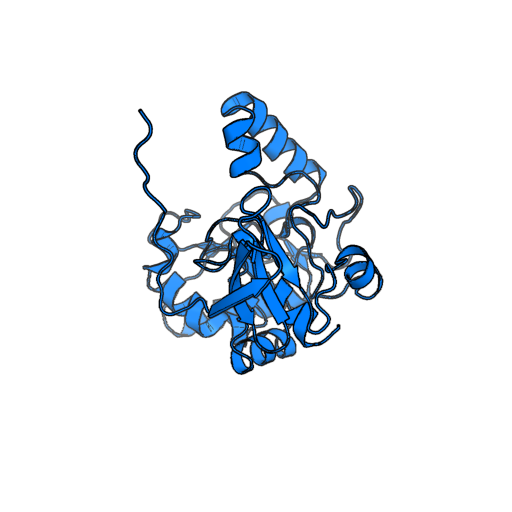06 1.00 98.50 185 PHE A O 1
ATOM 1520 N N . GLU A 1 186 ? -0.430 -3.676 13.907 1.00 98.19 186 GLU A N 1
ATOM 1521 C CA . GLU A 1 186 ? -1.368 -4.812 13.877 1.00 98.19 186 GLU A CA 1
ATOM 1522 C C . GLU A 1 186 ? -2.123 -5.053 15.198 1.00 98.19 186 GLU A C 1
ATOM 1524 O O . GLU A 1 186 ? -3.097 -5.806 15.206 1.00 98.19 186 GLU A O 1
ATOM 1529 N N . ARG A 1 187 ? -1.627 -4.490 16.309 1.00 98.12 187 ARG A N 1
ATOM 1530 C CA . ARG A 1 187 ? -2.173 -4.650 17.661 1.00 98.12 187 ARG A CA 1
ATOM 1531 C C . ARG A 1 187 ? -3.058 -3.486 18.092 1.00 98.12 187 ARG A C 1
ATOM 1533 O O . ARG A 1 187 ? -3.772 -3.639 19.077 1.00 98.12 187 ARG A O 1
ATOM 1540 N N . THR A 1 188 ? -3.019 -2.359 17.383 1.00 98.62 188 THR A N 1
ATOM 1541 C CA . THR A 1 188 ? -3.901 -1.225 17.674 1.00 98.62 188 THR A CA 1
ATOM 1542 C C . THR A 1 188 ? -5.319 -1.541 17.210 1.00 98.62 188 THR A C 1
ATOM 1544 O O . THR A 1 188 ? -5.536 -2.405 16.346 1.00 98.62 188 THR A O 1
ATOM 1547 N N . LYS A 1 189 ? -6.312 -0.820 17.741 1.00 98.44 189 LYS A N 1
ATOM 1548 C CA . LYS A 1 189 ? -7.705 -0.980 17.288 1.00 98.44 189 LYS A CA 1
ATOM 1549 C C . LYS A 1 189 ? -7.840 -0.709 15.782 1.00 98.44 189 LYS A C 1
ATOM 1551 O O . LYS A 1 189 ? -8.592 -1.401 15.095 1.00 98.44 189 LYS A O 1
ATOM 1556 N N . GLU A 1 190 ? -7.067 0.240 15.255 1.00 98.56 190 GLU A N 1
ATOM 1557 C CA . GLU A 1 190 ? -7.043 0.614 13.843 1.00 98.56 190 GLU A CA 1
ATOM 1558 C C . GLU A 1 190 ? -6.472 -0.484 12.955 1.00 98.56 190 GLU A C 1
ATOM 1560 O O . GLU A 1 190 ? -7.093 -0.831 11.951 1.00 98.56 190 GLU A O 1
ATOM 1565 N N . GLY A 1 191 ? -5.325 -1.067 13.316 1.00 98.56 191 GLY A N 1
ATOM 1566 C CA . GLY A 1 191 ? -4.731 -2.140 12.524 1.00 98.56 191 GLY A CA 1
ATOM 1567 C C . GLY A 1 191 ? -5.583 -3.408 12.528 1.00 98.56 191 GLY A C 1
ATOM 1568 O O . GLY A 1 191 ? -5.725 -4.060 11.487 1.00 98.56 191 GLY A O 1
ATOM 1569 N N . ILE A 1 192 ? -6.224 -3.729 13.659 1.00 98.75 192 ILE A N 1
ATOM 1570 C CA . ILE A 1 192 ? -7.179 -4.844 13.756 1.00 98.75 192 ILE A CA 1
ATOM 1571 C C . ILE A 1 192 ? -8.391 -4.589 12.852 1.00 98.75 192 ILE A C 1
ATOM 1573 O O . ILE A 1 192 ? -8.766 -5.459 12.056 1.00 98.75 192 ILE A O 1
ATOM 1577 N N . TRP A 1 193 ? -8.991 -3.397 12.931 1.00 98.75 193 TRP A N 1
ATOM 1578 C CA . TRP A 1 193 ? -10.122 -3.028 12.080 1.00 98.75 193 TRP A CA 1
ATOM 1579 C C . TRP A 1 193 ? -9.738 -3.070 10.600 1.00 98.75 193 TRP A C 1
ATOM 1581 O O . TRP A 1 193 ? -10.461 -3.671 9.799 1.00 98.75 193 TRP A O 1
ATOM 1591 N N . LEU A 1 194 ? -8.582 -2.500 10.243 1.00 98.62 194 LEU A N 1
ATOM 1592 C CA . LEU A 1 194 ? -8.077 -2.464 8.876 1.00 98.62 194 LEU A CA 1
ATOM 1593 C C . LEU A 1 194 ? -7.937 -3.882 8.330 1.00 98.62 194 LEU A C 1
ATOM 1595 O O . LEU A 1 194 ? -8.558 -4.207 7.322 1.00 98.62 194 LEU A O 1
ATOM 1599 N N . LYS A 1 195 ? -7.210 -4.765 9.021 1.00 98.00 195 LYS A N 1
ATOM 1600 C CA . LYS A 1 195 ? -6.999 -6.156 8.591 1.00 98.00 195 LYS A CA 1
ATOM 1601 C C . LYS A 1 195 ? -8.311 -6.886 8.278 1.00 98.00 195 LYS A C 1
ATOM 1603 O O . LYS A 1 195 ? -8.387 -7.615 7.288 1.00 98.00 195 LYS A O 1
ATOM 1608 N N . ASN A 1 196 ? -9.346 -6.673 9.088 1.00 98.12 196 ASN A N 1
ATOM 1609 C CA . ASN A 1 196 ? -10.640 -7.337 8.922 1.00 98.12 196 ASN A CA 1
ATOM 1610 C C . ASN A 1 196 ? -11.477 -6.735 7.776 1.00 98.12 196 ASN A C 1
ATOM 1612 O O . ASN A 1 196 ? -12.230 -7.444 7.100 1.00 98.12 196 ASN A O 1
ATOM 1616 N N . ASN A 1 197 ? -11.318 -5.440 7.499 1.00 98.50 197 ASN A N 1
ATOM 1617 C CA . ASN A 1 197 ? -12.206 -4.697 6.605 1.00 98.50 197 ASN A CA 1
ATOM 1618 C C . ASN A 1 197 ? -11.593 -4.325 5.249 1.00 98.50 197 ASN A C 1
ATOM 1620 O O . ASN A 1 197 ? -12.341 -4.115 4.297 1.00 98.50 197 ASN A O 1
ATOM 1624 N N . VAL A 1 198 ? -10.266 -4.309 5.115 1.00 98.19 198 VAL A N 1
ATOM 1625 C CA . VAL A 1 198 ? -9.525 -3.761 3.962 1.00 98.19 198 VAL A CA 1
ATOM 1626 C C . VAL A 1 198 ? -10.009 -4.301 2.603 1.00 98.19 198 VAL A C 1
ATOM 162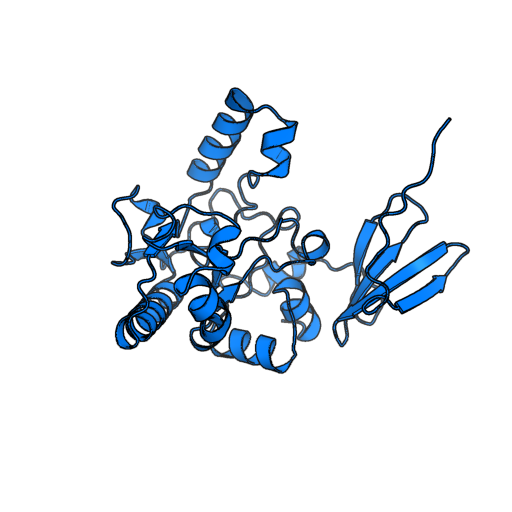8 O O . VAL A 1 198 ? -10.247 -3.534 1.668 1.00 98.19 198 VAL A O 1
ATOM 1631 N N . GLN A 1 199 ? -10.316 -5.602 2.507 1.00 98.06 199 GLN A N 1
ATOM 1632 C CA . GLN A 1 199 ? -10.782 -6.209 1.247 1.00 98.06 199 GLN A CA 1
ATOM 1633 C C . GLN A 1 199 ? -12.238 -5.878 0.890 1.00 98.06 199 GLN A C 1
ATOM 1635 O O . GLN A 1 199 ? -12.621 -6.034 -0.270 1.00 98.06 199 GLN A O 1
ATOM 1640 N N . ASN A 1 200 ? -13.051 -5.367 1.825 1.00 98.19 200 ASN A N 1
ATOM 1641 C CA . ASN A 1 200 ? -14.386 -4.846 1.498 1.00 98.19 200 ASN A CA 1
ATOM 1642 C C . ASN A 1 200 ? -14.301 -3.625 0.572 1.00 98.19 200 ASN A C 1
ATOM 1644 O O . ASN A 1 200 ? -15.224 -3.386 -0.209 1.00 98.19 200 ASN A O 1
ATOM 1648 N N . TYR A 1 201 ? -13.172 -2.916 0.621 1.00 98.44 201 TYR A N 1
ATOM 1649 C CA . TYR A 1 201 ? -12.903 -1.691 -0.124 1.00 98.44 201 TYR A CA 1
ATOM 1650 C C . TYR A 1 201 ? -11.912 -1.902 -1.275 1.00 98.44 201 TYR A C 1
ATOM 1652 O O . TYR A 1 201 ? -11.432 -0.939 -1.852 1.00 98.44 201 TYR A O 1
ATOM 1660 N N . GLY A 1 202 ? -11.610 -3.150 -1.649 1.00 98.12 202 GLY A N 1
ATOM 1661 C CA . GLY A 1 202 ? -10.726 -3.430 -2.787 1.00 98.12 202 GLY A CA 1
ATOM 1662 C C . GLY A 1 202 ? -9.235 -3.383 -2.478 1.00 98.12 202 GLY A C 1
ATOM 1663 O O . GLY A 1 202 ? -8.430 -3.465 -3.403 1.00 98.12 202 GLY A O 1
ATOM 1664 N N . PHE A 1 203 ? -8.865 -3.295 -1.203 1.00 98.69 203 PHE A N 1
ATOM 1665 C CA . PHE A 1 203 ? -7.479 -3.297 -0.756 1.00 98.69 203 PHE A CA 1
ATOM 1666 C C . PHE A 1 203 ? -7.081 -4.641 -0.142 1.00 98.69 203 PHE A C 1
ATOM 1668 O O . PHE A 1 203 ? -7.912 -5.379 0.384 1.00 98.69 203 PHE A O 1
ATOM 1675 N N . ILE A 1 204 ? -5.788 -4.940 -0.150 1.00 98.50 204 ILE A N 1
ATOM 1676 C CA . ILE A 1 204 ? -5.190 -6.071 0.568 1.00 98.50 204 ILE A CA 1
ATOM 1677 C C . ILE A 1 204 ? -4.051 -5.577 1.457 1.00 98.50 204 ILE A C 1
ATOM 1679 O O . ILE A 1 204 ? -3.387 -4.606 1.101 1.00 98.50 204 ILE A O 1
ATOM 1683 N N . ILE A 1 205 ? -3.780 -6.273 2.566 1.00 98.38 205 ILE A N 1
ATOM 1684 C CA . ILE A 1 205 ? -2.478 -6.152 3.239 1.00 98.38 205 ILE A CA 1
ATOM 1685 C C . ILE A 1 205 ? -1.451 -6.806 2.317 1.00 98.38 205 ILE A C 1
ATOM 1687 O O . ILE A 1 205 ? -1.491 -8.021 2.108 1.00 98.38 205 ILE A O 1
ATOM 1691 N N . ARG A 1 206 ? -0.586 -6.001 1.699 1.00 97.88 206 ARG A N 1
ATOM 1692 C CA . ARG A 1 206 ? 0.211 -6.451 0.550 1.00 97.88 206 ARG A CA 1
ATOM 1693 C C . ARG A 1 206 ? 1.288 -7.462 0.923 1.00 97.88 206 ARG A C 1
ATOM 1695 O O . ARG A 1 206 ? 1.571 -8.379 0.140 1.00 97.88 206 ARG A O 1
ATOM 1702 N N . TYR A 1 207 ? 1.877 -7.275 2.100 1.00 95.88 207 TYR A N 1
ATOM 1703 C CA . TYR A 1 207 ? 2.985 -8.071 2.602 1.00 95.88 207 TYR A CA 1
ATOM 1704 C C . TYR A 1 207 ? 2.578 -8.773 3.900 1.00 95.88 207 TYR A C 1
ATOM 1706 O O . TYR A 1 207 ? 2.832 -8.261 4.988 1.00 95.88 207 TYR A O 1
ATOM 1714 N N . PRO A 1 208 ? 1.905 -9.934 3.817 1.00 92.75 208 PRO A N 1
ATOM 1715 C CA . PRO A 1 208 ? 1.415 -10.650 4.988 1.00 92.75 208 PRO A CA 1
ATOM 1716 C C . PRO A 1 208 ? 2.512 -11.467 5.684 1.00 92.75 208 PRO A C 1
ATOM 1718 O O . PRO A 1 208 ? 3.515 -11.886 5.097 1.00 92.75 208 PRO A O 1
ATOM 1721 N N . ARG A 1 209 ? 2.283 -11.755 6.968 1.00 88.38 209 ARG A N 1
ATOM 1722 C CA . ARG A 1 209 ? 3.204 -12.525 7.808 1.00 88.38 209 ARG A CA 1
ATOM 1723 C C . ARG A 1 209 ? 3.431 -13.925 7.236 1.00 88.38 209 ARG A C 1
ATOM 1725 O O . ARG A 1 209 ? 2.481 -14.651 6.964 1.00 88.38 209 ARG A O 1
ATOM 1732 N N . GLY A 1 210 ? 4.700 -14.311 7.112 1.00 86.62 210 GLY A N 1
ATOM 1733 C CA . GLY A 1 210 ? 5.107 -15.639 6.637 1.00 86.62 210 GLY A CA 1
ATOM 1734 C C . GLY A 1 210 ? 5.258 -15.774 5.118 1.00 86.62 210 GLY A C 1
ATOM 1735 O O . GLY A 1 210 ? 5.651 -16.842 4.665 1.00 86.62 210 GLY A O 1
ATOM 1736 N N . TYR A 1 211 ? 5.015 -14.714 4.337 1.00 87.00 211 TYR A N 1
ATOM 1737 C CA . TYR A 1 211 ? 5.058 -14.765 2.866 1.00 87.00 211 TYR A CA 1
ATOM 1738 C C . TYR A 1 211 ? 6.172 -13.919 2.235 1.00 87.00 211 TYR A C 1
ATOM 1740 O O . TYR A 1 211 ? 6.153 -13.682 1.029 1.00 87.00 211 TYR A O 1
ATOM 1748 N N . SER A 1 212 ? 7.187 -13.510 3.002 1.00 84.62 212 SER A N 1
ATOM 1749 C CA . SER A 1 212 ? 8.296 -12.690 2.480 1.00 84.62 212 SER A CA 1
ATOM 1750 C C . SER A 1 212 ? 9.078 -13.350 1.344 1.00 84.62 212 SER A C 1
ATOM 1752 O O . SER A 1 212 ? 9.649 -12.677 0.495 1.00 84.62 212 SER A O 1
ATOM 1754 N N . GLN A 1 213 ? 9.061 -14.679 1.293 1.00 81.00 213 GLN A N 1
ATOM 1755 C CA . GLN A 1 213 ? 9.691 -15.479 0.244 1.00 81.00 213 GLN A CA 1
ATOM 1756 C C . GLN A 1 213 ? 8.920 -15.433 -1.086 1.00 81.00 213 GLN A C 1
ATOM 1758 O O . GLN A 1 213 ? 9.495 -15.661 -2.147 1.00 81.00 213 GLN A O 1
ATOM 1763 N N . VAL A 1 214 ? 7.623 -15.115 -1.031 1.00 81.50 214 VAL A N 1
ATOM 1764 C CA . VAL A 1 214 ? 6.758 -14.890 -2.198 1.00 81.50 214 VAL A CA 1
ATOM 1765 C C . VAL A 1 214 ? 6.872 -13.442 -2.655 1.00 81.50 214 VAL A C 1
ATOM 1767 O O . VAL A 1 214 ? 7.134 -13.183 -3.826 1.00 81.50 214 VAL A O 1
ATOM 1770 N N . THR A 1 215 ? 6.662 -12.507 -1.726 1.00 85.69 215 THR A N 1
ATOM 1771 C CA . THR A 1 215 ? 6.504 -11.079 -2.034 1.00 85.69 215 THR A CA 1
ATOM 1772 C C . THR A 1 215 ? 7.839 -10.360 -2.210 1.00 85.69 215 THR A C 1
ATOM 1774 O O . THR A 1 215 ? 7.917 -9.356 -2.912 1.00 85.69 215 THR A O 1
ATOM 1777 N N . GLY A 1 216 ? 8.902 -10.864 -1.577 1.00 85.12 216 GLY A N 1
ATOM 1778 C CA . GLY A 1 216 ? 10.217 -10.225 -1.513 1.00 85.12 216 GLY A CA 1
ATOM 1779 C C . GLY A 1 216 ? 10.376 -9.187 -0.396 1.00 85.12 216 GLY A C 1
ATOM 1780 O O . GLY A 1 216 ? 11.461 -8.613 -0.282 1.00 85.12 216 GLY A O 1
ATOM 1781 N N . TYR A 1 217 ? 9.342 -8.970 0.426 1.00 86.69 217 TYR A N 1
ATOM 1782 C CA . TYR A 1 217 ? 9.301 -7.959 1.492 1.00 86.69 217 TYR A CA 1
ATOM 1783 C C . TYR A 1 217 ? 8.886 -8.565 2.833 1.00 86.69 217 TYR A C 1
ATOM 1785 O O . TYR A 1 217 ? 8.200 -9.588 2.884 1.00 86.69 217 TYR A O 1
ATOM 1793 N N . ALA A 1 218 ? 9.339 -7.956 3.930 1.00 90.56 218 ALA A N 1
ATOM 1794 C CA . ALA A 1 218 ? 8.967 -8.367 5.280 1.00 90.56 218 ALA A CA 1
ATOM 1795 C C . ALA A 1 218 ? 7.468 -8.134 5.544 1.00 90.56 218 ALA A C 1
ATOM 1797 O O . ALA A 1 218 ? 6.747 -7.609 4.707 1.00 90.56 218 ALA A O 1
ATOM 1798 N N . TYR A 1 219 ? 6.979 -8.576 6.703 1.00 94.38 219 TYR A N 1
ATOM 1799 C CA . TYR A 1 219 ? 5.595 -8.314 7.091 1.00 94.38 219 TYR A CA 1
ATOM 1800 C C . TYR A 1 219 ? 5.377 -6.824 7.370 1.00 94.38 219 TYR A C 1
ATOM 1802 O O . TYR A 1 219 ? 6.051 -6.270 8.237 1.00 94.38 219 TYR A O 1
ATOM 1810 N N . GLU A 1 220 ? 4.396 -6.227 6.696 1.00 96.94 220 GLU A N 1
ATOM 1811 C CA . GLU A 1 220 ? 4.061 -4.806 6.811 1.00 96.94 220 GLU A CA 1
ATOM 1812 C C . GLU A 1 220 ? 2.539 -4.653 6.970 1.00 96.94 220 GLU A C 1
ATOM 1814 O O . GLU A 1 220 ? 1.810 -4.605 5.976 1.00 96.94 220 GLU A O 1
ATOM 1819 N N . PRO A 1 221 ? 2.011 -4.622 8.209 1.00 98.00 221 PRO A N 1
ATOM 1820 C CA . PRO A 1 221 ? 0.570 -4.495 8.449 1.00 98.00 221 PRO A CA 1
ATOM 1821 C C . PRO A 1 221 ? -0.021 -3.150 8.010 1.00 98.00 221 PRO A C 1
ATOM 1823 O O . PRO A 1 221 ? -1.238 -3.042 7.885 1.00 98.00 221 PRO A O 1
ATOM 1826 N N . TRP A 1 222 ? 0.819 -2.134 7.807 1.00 98.44 222 TRP A N 1
ATOM 1827 C CA . TRP A 1 222 ? 0.419 -0.788 7.393 1.00 98.44 222 TRP A CA 1
ATOM 1828 C C . TRP A 1 222 ? 0.278 -0.634 5.872 1.00 98.44 222 TRP A C 1
ATOM 1830 O O . TRP A 1 222 ? -0.467 0.236 5.423 1.00 98.44 222 TRP A O 1
ATOM 1840 N N . HIS A 1 223 ? 0.982 -1.455 5.079 1.00 98.50 223 HIS A N 1
ATOM 1841 C CA . HIS A 1 223 ? 1.071 -1.298 3.624 1.00 98.50 223 HIS A CA 1
ATOM 1842 C C . HIS A 1 223 ? -0.125 -1.962 2.943 1.00 98.50 223 HIS A C 1
ATOM 1844 O O . HIS A 1 223 ? -0.203 -3.196 2.821 1.00 98.50 223 HIS A O 1
ATOM 1850 N N . VAL A 1 224 ? -1.056 -1.144 2.450 1.00 98.62 224 VAL A N 1
ATOM 1851 C CA . VAL A 1 224 ? -2.220 -1.626 1.702 1.00 98.62 224 VAL A CA 1
ATOM 1852 C C . VAL A 1 224 ? -2.061 -1.409 0.204 1.00 98.62 224 VAL A C 1
ATOM 1854 O O . VAL A 1 224 ? -1.571 -0.377 -0.243 1.00 98.62 224 VAL A O 1
ATOM 1857 N N . ARG A 1 225 ? -2.517 -2.380 -0.591 1.00 98.50 225 ARG A N 1
ATOM 1858 C CA . ARG A 1 225 ? -2.494 -2.332 -2.059 1.00 98.50 225 ARG A CA 1
ATOM 1859 C C . ARG A 1 225 ? -3.905 -2.455 -2.620 1.00 98.50 225 ARG A C 1
ATOM 1861 O O . ARG A 1 225 ? -4.585 -3.445 -2.355 1.00 98.50 225 ARG A O 1
ATOM 1868 N N . TYR A 1 226 ? -4.336 -1.472 -3.409 1.00 98.31 226 TYR A N 1
ATOM 1869 C CA . TYR A 1 226 ? -5.585 -1.529 -4.161 1.00 98.31 226 TYR A CA 1
ATOM 1870 C C . TYR A 1 226 ? -5.456 -2.498 -5.334 1.00 98.31 226 TYR A C 1
ATOM 1872 O O . TYR A 1 226 ? -4.531 -2.395 -6.146 1.00 98.31 226 TYR A O 1
ATOM 1880 N N . ILE A 1 227 ? -6.409 -3.422 -5.418 1.00 97.06 227 ILE A N 1
ATOM 1881 C CA . ILE A 1 227 ? -6.518 -4.421 -6.485 1.00 97.06 227 ILE A CA 1
ATOM 1882 C C . ILE A 1 227 ? -7.938 -4.508 -7.053 1.00 97.06 227 ILE A C 1
ATOM 1884 O O . ILE A 1 227 ? -8.216 -5.397 -7.849 1.00 97.06 227 ILE A O 1
ATOM 1888 N N . GLY A 1 228 ? -8.847 -3.620 -6.643 1.00 96.38 228 GLY A N 1
ATOM 1889 C CA . GLY A 1 228 ? -10.253 -3.653 -7.036 1.00 96.38 228 GLY A CA 1
ATOM 1890 C C . GLY A 1 228 ? -11.129 -4.463 -6.084 1.00 96.38 228 GLY A C 1
ATOM 1891 O O . GLY A 1 228 ? -10.758 -5.544 -5.623 1.00 96.38 228 GLY A O 1
ATOM 1892 N N . VAL A 1 229 ? -12.343 -3.971 -5.812 1.00 96.25 229 VAL A N 1
ATOM 1893 C CA . VAL A 1 229 ? -13.296 -4.608 -4.873 1.00 96.25 229 VAL A CA 1
ATOM 1894 C C . VAL A 1 229 ? -13.600 -6.056 -5.250 1.00 96.25 229 VAL A C 1
ATOM 1896 O O . VAL A 1 229 ? -13.623 -6.931 -4.383 1.00 96.25 229 VAL A O 1
ATOM 1899 N N . ARG A 1 230 ? -13.815 -6.326 -6.543 1.00 94.81 230 ARG A N 1
ATOM 1900 C CA . ARG A 1 230 ? -14.097 -7.678 -7.040 1.00 94.81 230 ARG A CA 1
ATOM 1901 C C . ARG A 1 230 ? -12.939 -8.631 -6.739 1.00 94.81 230 ARG A C 1
ATOM 1903 O O . ARG A 1 230 ? -13.178 -9.711 -6.203 1.00 94.81 230 ARG A O 1
ATOM 1910 N N . HIS A 1 231 ? -11.707 -8.228 -7.042 1.00 95.06 231 HIS A N 1
ATOM 1911 C CA . HIS A 1 231 ? -10.526 -9.072 -6.859 1.00 95.06 231 HIS A CA 1
ATOM 1912 C C . HIS A 1 231 ? -10.181 -9.259 -5.384 1.00 95.06 231 HIS A C 1
ATOM 1914 O O . HIS A 1 231 ? -9.944 -10.385 -4.965 1.00 95.06 231 HIS A O 1
ATOM 1920 N N . ALA A 1 232 ? -10.251 -8.207 -4.563 1.00 96.56 232 ALA A N 1
ATOM 1921 C CA . ALA A 1 232 ? -9.996 -8.323 -3.128 1.00 96.56 232 ALA A CA 1
ATOM 1922 C C . ALA A 1 232 ? -10.989 -9.275 -2.439 1.00 96.56 232 ALA A C 1
ATOM 1924 O O . ALA A 1 232 ? -10.589 -10.120 -1.635 1.00 96.56 232 ALA A O 1
ATOM 1925 N N . LYS A 1 233 ? -12.278 -9.215 -2.805 1.00 94.25 233 LYS A N 1
ATOM 1926 C CA . LYS A 1 233 ? -13.288 -10.168 -2.317 1.00 94.25 233 LYS A CA 1
ATOM 1927 C C . LYS A 1 233 ? -13.066 -11.585 -2.854 1.00 94.25 233 LYS A C 1
ATOM 1929 O O . LYS A 1 233 ? -13.242 -12.540 -2.100 1.00 94.25 233 LYS A O 1
ATOM 1934 N N . ALA A 1 234 ? -12.673 -11.741 -4.120 1.00 90.75 234 ALA A N 1
ATOM 1935 C CA . ALA A 1 234 ? -12.346 -13.048 -4.695 1.00 90.75 234 ALA A CA 1
ATOM 1936 C C . ALA A 1 234 ? -11.136 -13.688 -3.994 1.00 90.75 234 ALA A C 1
ATOM 1938 O O . ALA A 1 234 ? -11.209 -14.838 -3.571 1.00 90.75 234 ALA A O 1
ATOM 1939 N N . MET A 1 235 ? -10.071 -12.915 -3.776 1.00 90.94 235 MET A N 1
ATOM 1940 C CA . MET A 1 235 ? -8.872 -13.329 -3.049 1.00 90.94 235 MET A CA 1
ATOM 1941 C C . MET A 1 235 ? -9.206 -13.768 -1.614 1.00 90.94 235 MET A C 1
ATOM 1943 O O . MET A 1 235 ? -8.737 -14.817 -1.174 1.00 90.94 235 MET A O 1
ATOM 1947 N N . ARG A 1 236 ? -10.090 -13.032 -0.916 1.00 90.25 236 ARG A N 1
ATOM 1948 C CA . ARG A 1 236 ? -10.616 -13.425 0.405 1.00 90.25 236 ARG A CA 1
ATOM 1949 C C . ARG A 1 236 ? -11.320 -14.783 0.368 1.00 90.25 236 ARG A C 1
ATOM 1951 O O . ARG A 1 236 ? -11.010 -15.648 1.180 1.00 90.25 236 ARG A O 1
ATOM 1958 N N . ARG A 1 237 ? -12.263 -14.972 -0.564 1.00 89.88 237 ARG A N 1
ATOM 1959 C CA . ARG A 1 237 ? -13.039 -16.222 -0.705 1.00 89.88 237 ARG A CA 1
ATOM 1960 C C . ARG A 1 237 ? -12.141 -17.417 -1.017 1.00 89.88 237 ARG A C 1
ATOM 1962 O O . ARG A 1 237 ? -12.319 -18.475 -0.429 1.00 89.88 237 ARG A O 1
ATOM 1969 N N . ALA A 1 238 ? -11.149 -17.214 -1.880 1.00 82.56 238 ALA A N 1
ATOM 1970 C CA . ALA A 1 238 ? -10.176 -18.230 -2.267 1.00 82.56 238 ALA A CA 1
ATOM 1971 C C . ALA A 1 238 ? -9.083 -18.482 -1.210 1.00 82.56 238 ALA A C 1
ATOM 1973 O O . ALA A 1 238 ? -8.227 -19.339 -1.421 1.00 82.56 238 ALA A O 1
ATOM 1974 N N . ARG A 1 239 ? -9.088 -17.740 -0.088 1.00 86.94 239 ARG A N 1
ATOM 1975 C CA . ARG A 1 239 ? -8.082 -17.811 0.991 1.00 86.94 239 ARG A CA 1
ATOM 1976 C C . ARG A 1 239 ? -6.643 -17.618 0.495 1.00 86.94 239 ARG A C 1
ATOM 1978 O O . ARG A 1 239 ? -5.693 -18.160 1.061 1.00 86.94 239 ARG A O 1
ATOM 1985 N N . LEU A 1 240 ? -6.484 -16.817 -0.554 1.00 84.56 240 LEU A N 1
ATOM 1986 C CA . LEU A 1 240 ? -5.185 -16.481 -1.118 1.00 84.56 240 LEU A CA 1
ATOM 1987 C C . LEU A 1 240 ? -4.577 -15.328 -0.324 1.00 84.56 240 LEU A C 1
ATOM 1989 O O . LEU A 1 240 ? -5.236 -14.326 -0.054 1.00 84.56 240 LEU A O 1
ATOM 1993 N N . ASN A 1 241 ? -3.318 -15.488 0.077 1.00 87.50 241 ASN A N 1
ATOM 1994 C CA . ASN A 1 241 ? -2.663 -14.550 0.990 1.00 87.50 241 ASN A CA 1
ATOM 1995 C C . ASN A 1 241 ? -1.867 -13.468 0.256 1.00 87.50 241 ASN A C 1
ATOM 1997 O O . ASN A 1 241 ? -1.682 -12.387 0.797 1.00 87.50 241 ASN A O 1
ATOM 2001 N N . THR A 1 242 ? -1.429 -13.718 -0.978 1.00 92.12 242 THR A N 1
ATOM 2002 C CA . THR A 1 242 ? -0.582 -12.790 -1.738 1.00 92.12 242 THR A CA 1
ATOM 2003 C C . THR A 1 242 ? -1.189 -12.444 -3.091 1.00 92.12 242 THR A C 1
ATOM 2005 O O . THR A 1 242 ? -1.905 -13.252 -3.687 1.00 92.12 242 THR A O 1
ATOM 2008 N N . LEU A 1 243 ? -0.868 -11.248 -3.594 1.00 92.94 243 LEU A N 1
ATOM 2009 C CA . LEU A 1 243 ? -1.253 -10.834 -4.943 1.00 92.94 243 LEU A CA 1
ATOM 2010 C C . LEU A 1 243 ? -0.591 -11.723 -6.001 1.00 92.94 243 LEU A C 1
ATOM 2012 O O . LEU A 1 243 ? -1.237 -12.093 -6.973 1.00 92.94 243 LEU A O 1
ATOM 2016 N N . GLU A 1 244 ? 0.662 -12.126 -5.776 1.00 89.00 244 GLU A N 1
ATOM 2017 C CA . GLU A 1 244 ? 1.355 -13.091 -6.626 1.00 89.00 244 GLU A CA 1
ATOM 2018 C C . GLU A 1 244 ? 0.562 -14.396 -6.742 1.00 89.00 244 GLU A C 1
ATOM 2020 O O . GLU A 1 244 ? 0.307 -14.847 -7.850 1.00 89.00 244 GLU A O 1
ATOM 2025 N N . GLY A 1 245 ? 0.117 -14.974 -5.619 1.00 84.56 245 GLY A N 1
ATOM 2026 C CA . GLY A 1 245 ? -0.705 -16.187 -5.631 1.00 84.56 245 GLY A CA 1
ATOM 2027 C C . GLY A 1 245 ? -2.047 -15.982 -6.337 1.00 84.56 245 GLY A C 1
ATOM 2028 O O . GLY A 1 245 ? -2.499 -16.863 -7.057 1.00 84.56 245 GLY A O 1
ATOM 2029 N N . TYR A 1 246 ? -2.658 -14.805 -6.178 1.00 84.75 246 TYR A N 1
ATOM 2030 C CA . TYR A 1 246 ? -3.917 -14.457 -6.838 1.00 84.75 246 TYR A CA 1
ATOM 2031 C C . TYR A 1 246 ? -3.801 -14.363 -8.359 1.00 84.75 246 TYR A C 1
ATOM 2033 O O . TYR A 1 246 ? -4.593 -14.976 -9.069 1.00 84.75 246 TYR A O 1
ATOM 2041 N N . VAL A 1 247 ? -2.813 -13.626 -8.862 1.00 84.56 247 VAL A N 1
ATOM 2042 C CA . VAL A 1 247 ? -2.600 -13.465 -10.307 1.00 84.56 247 VAL A CA 1
ATOM 2043 C C . VAL A 1 247 ? -2.281 -14.808 -10.970 1.00 84.56 247 VAL A C 1
ATOM 2045 O O . VAL A 1 247 ? -2.703 -15.049 -12.094 1.00 84.56 247 VAL A O 1
ATOM 2048 N N . LEU A 1 248 ? -1.595 -15.700 -10.253 1.00 78.50 248 LEU A N 1
ATOM 2049 C CA . LEU A 1 248 ? -1.279 -17.044 -10.732 1.00 78.50 248 LEU A CA 1
ATOM 2050 C C . LEU A 1 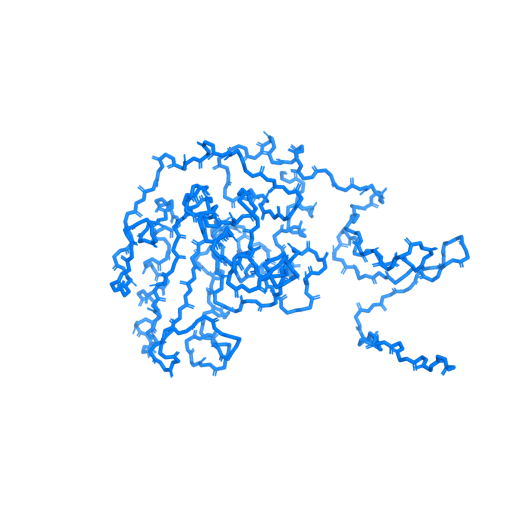248 ? -2.479 -17.972 -10.813 1.00 78.50 248 LEU A C 1
ATOM 2052 O O . LEU A 1 248 ? -2.637 -18.665 -11.810 1.00 78.50 248 LEU A O 1
ATOM 2056 N N . GLU A 1 249 ? -3.290 -18.005 -9.759 1.00 74.69 249 GLU A N 1
ATOM 2057 C CA . GLU A 1 249 ? -4.435 -18.912 -9.664 1.00 74.69 249 GLU A CA 1
ATOM 2058 C C . GLU A 1 249 ? -5.449 -18.670 -10.786 1.00 74.69 249 GLU A C 1
ATOM 2060 O O . GLU A 1 249 ? -6.053 -19.608 -11.294 1.00 74.69 249 GLU A O 1
ATOM 2065 N N . TYR A 1 250 ? -5.638 -17.407 -11.165 1.00 71.94 250 TYR A N 1
ATOM 2066 C CA . TYR A 1 250 ? -6.681 -17.001 -12.103 1.00 71.94 250 TYR A CA 1
ATOM 2067 C C . TYR A 1 250 ? -6.162 -16.684 -13.515 1.00 71.94 250 TYR A C 1
ATOM 2069 O O . TYR A 1 250 ? -6.951 -16.196 -14.319 1.00 71.94 250 TYR A O 1
ATOM 2077 N N . ASP A 1 251 ? -4.872 -16.933 -13.793 1.00 63.16 251 ASP A N 1
ATOM 2078 C CA . ASP A 1 251 ? -4.167 -16.636 -15.060 1.00 63.16 251 ASP A CA 1
ATOM 2079 C C . ASP A 1 251 ? -4.614 -15.319 -15.722 1.00 63.16 251 ASP A C 1
ATOM 2081 O O . ASP A 1 251 ? -5.017 -15.271 -16.885 1.00 63.16 251 ASP A O 1
ATOM 2085 N N . ILE A 1 252 ? -4.592 -14.243 -14.930 1.00 60.72 252 ILE A N 1
ATOM 2086 C CA . ILE A 1 252 ? -5.016 -12.903 -15.367 1.00 60.72 252 ILE A CA 1
ATOM 2087 C C . ILE A 1 252 ? -3.907 -12.222 -16.196 1.00 60.72 252 ILE A C 1
ATOM 2089 O O . ILE A 1 252 ? -2.704 -12.566 -16.059 1.00 60.72 252 ILE A O 1
#

Sequence (252 aa):
MDKHRDKKFNNDKWSYQSANNAKVAYQSINNAKLVYQSANSAKLTLQNANNNRIDFKSINKRMKNNQLLIVNKKNILPQTYIPKDLEYVNVTVDVPDEKKFMRKEAAKYLRRMFKSAADVGVELVAISGFRSYERQKEIYEKSLIEQGKEHTEKYIAYPGTSEHQTGLAMDISCREIDYKLVTYFERTKEGIWLKNNVQNYGFIIRYPRGYSQVTGYAYEPWHVRYIGVRHAKAMRRARLNTLEGYVLEYDI